Protein AF-0000000085162075 (afdb_homodimer)

Sequence (296 aa):
MANKQDVVDVLNEQVANWTVLYTKIHNFHWFVKGPHFFSLHVKFEELYNEASETIDELAERILAIGGAPIATMKKSLDVAIVDEAESEGSAEDMVNAISKDFSNISDQLEKAIEVAGDAEDDVSQDMLIALQTSVDKHNWMFQSFLGKMANKQDVVDVLNEQVANWTVLYTKIHNFHWFVKGPHFFSLHVKFEELYNEASETIDELAERILAIGGAPIATMKKSLDVAIVDEAESEGSAEDMVNAISKDFSNISDQLEKAIEVAGDAEDDVSQDMLIALQTSVDKHNWMFQSFLGK

Structure (mmCIF, N/CA/C/O backbone):
data_AF-0000000085162075-model_v1
#
loop_
_entity.id
_entity.type
_entity.pdbx_description
1 polymer 'General stress protein 20U'
#
loop_
_atom_site.group_PDB
_atom_site.id
_atom_site.type_symbol
_atom_site.label_atom_id
_atom_site.label_alt_id
_atom_site.label_comp_id
_atom_site.label_asym_id
_atom_site.label_entity_id
_atom_site.label_seq_id
_atom_site.pdbx_PDB_ins_code
_atom_site.Cartn_x
_atom_site.Cartn_y
_atom_site.Cartn_z
_atom_site.occupancy
_atom_site.B_iso_or_equiv
_atom_site.auth_seq_id
_atom_site.auth_comp_id
_atom_site.auth_asym_id
_atom_site.auth_atom_id
_atom_site.pdbx_PDB_model_num
ATOM 1 N N . MET A 1 1 ? -3.771 26.672 22.391 1 72.19 1 MET A N 1
ATOM 2 C CA . MET A 1 1 ? -3.834 26.812 20.953 1 72.19 1 MET A CA 1
ATOM 3 C C . MET A 1 1 ? -3.121 25.656 20.25 1 72.19 1 MET A C 1
ATOM 5 O O . MET A 1 1 ? -2.059 25.219 20.703 1 72.19 1 MET A O 1
ATOM 9 N N . ALA A 1 2 ? -3.939 24.953 19.281 1 78.69 2 ALA A N 1
ATOM 10 C CA . ALA A 1 2 ? -3.246 23.875 18.578 1 78.69 2 ALA A CA 1
ATOM 11 C C . ALA A 1 2 ? -1.998 24.406 17.875 1 78.69 2 ALA A C 1
ATOM 13 O O . ALA A 1 2 ? -1.972 25.547 17.406 1 78.69 2 ALA A O 1
ATOM 14 N N . ASN A 1 3 ? -0.947 23.641 18.031 1 90.12 3 ASN A N 1
ATOM 15 C CA . ASN A 1 3 ? 0.302 24 17.375 1 90.12 3 ASN A CA 1
ATOM 16 C C . ASN A 1 3 ? 0.579 23.125 16.156 1 90.12 3 ASN A C 1
ATOM 18 O O . ASN A 1 3 ? -0.278 22.344 15.75 1 90.12 3 ASN A O 1
ATOM 22 N N . LYS A 1 4 ? 1.67 23.438 15.516 1 93.12 4 LYS A N 1
ATOM 23 C CA . LYS A 1 4 ? 2.051 22.781 14.266 1 93.12 4 LYS A CA 1
ATOM 24 C C . LYS A 1 4 ? 2.121 21.266 14.438 1 93.12 4 LYS A C 1
ATOM 26 O O . LYS A 1 4 ? 1.704 20.516 13.555 1 93.12 4 LYS A O 1
ATOM 31 N N . GLN A 1 5 ? 2.596 20.859 15.547 1 96.12 5 GLN A N 1
ATOM 32 C CA . GLN A 1 5 ? 2.738 19.438 15.797 1 96.12 5 GLN A CA 1
ATOM 33 C C . GLN A 1 5 ? 1.376 18.75 15.922 1 96.12 5 GLN A C 1
ATOM 35 O O . GLN A 1 5 ? 1.21 17.609 15.508 1 96.12 5 GLN A O 1
ATOM 40 N N . ASP A 1 6 ? 0.426 19.438 16.516 1 97.88 6 ASP A N 1
ATOM 41 C CA . ASP A 1 6 ? -0.928 18.891 16.594 1 97.88 6 ASP A CA 1
ATOM 42 C C . ASP A 1 6 ? -1.507 18.641 15.211 1 97.88 6 ASP A C 1
ATOM 44 O O . ASP A 1 6 ? -2.184 17.625 14.984 1 97.88 6 ASP A O 1
ATOM 48 N N . VAL A 1 7 ? -1.236 19.562 14.305 1 98.5 7 VAL A N 1
ATOM 49 C CA . VAL A 1 7 ? -1.722 19.438 12.938 1 98.5 7 VAL A CA 1
ATOM 50 C C . VAL A 1 7 ? -1.044 18.234 12.266 1 98.5 7 VAL A C 1
ATOM 52 O O . VAL A 1 7 ? -1.706 17.422 11.609 1 98.5 7 VAL A O 1
ATOM 55 N N . VAL A 1 8 ? 0.248 18.109 12.469 1 98.56 8 VAL A N 1
ATOM 56 C CA . VAL A 1 8 ? 0.998 16.984 11.906 1 98.56 8 VAL A CA 1
ATOM 57 C C . VAL A 1 8 ? 0.412 15.664 12.414 1 98.56 8 VAL A C 1
ATOM 59 O O . VAL A 1 8 ? 0.253 14.711 11.641 1 98.56 8 VAL A O 1
ATOM 62 N N . ASP A 1 9 ? 0.056 15.664 13.641 1 98.56 9 ASP A N 1
ATOM 63 C CA . ASP A 1 9 ? -0.449 14.438 14.258 1 98.56 9 ASP A CA 1
ATOM 64 C C . ASP A 1 9 ? -1.786 14.031 13.641 1 98.56 9 ASP A C 1
ATOM 66 O O . ASP A 1 9 ? -1.998 12.852 13.336 1 98.56 9 ASP A O 1
ATOM 70 N N . VAL A 1 10 ? -2.645 14.945 13.461 1 98.69 10 VAL A N 1
ATOM 71 C CA . VAL A 1 10 ? -3.959 14.594 12.938 1 98.69 10 VAL A CA 1
ATOM 72 C C . VAL A 1 10 ? -3.85 14.25 11.453 1 98.69 10 VAL A C 1
ATOM 74 O O . VAL A 1 10 ? -4.582 13.391 10.953 1 98.69 10 VAL A O 1
ATOM 77 N N . LEU A 1 11 ? -2.949 14.891 10.711 1 98.81 11 LEU A N 1
ATOM 78 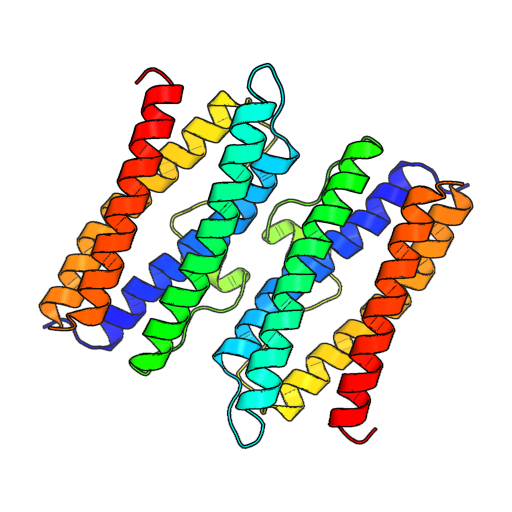C CA . LEU A 1 11 ? -2.691 14.492 9.336 1 98.81 11 LEU A CA 1
ATOM 79 C C . LEU A 1 11 ? -2.148 13.07 9.273 1 98.81 11 LEU A C 1
ATOM 81 O O . LEU A 1 11 ? -2.557 12.281 8.414 1 98.81 11 LEU A O 1
ATOM 85 N N . ASN A 1 12 ? -1.276 12.75 10.172 1 98.81 12 ASN A N 1
ATOM 86 C CA . ASN A 1 12 ? -0.683 11.414 10.203 1 98.81 12 ASN A CA 1
ATOM 87 C C . ASN A 1 12 ? -1.711 10.352 10.57 1 98.81 12 ASN A C 1
ATOM 89 O O . ASN A 1 12 ? -1.636 9.219 10.086 1 98.81 12 ASN A O 1
ATOM 93 N N . GLU A 1 13 ? -2.639 10.711 11.398 1 98.88 13 GLU A N 1
ATOM 94 C CA . GLU A 1 13 ? -3.734 9.781 11.656 1 98.88 13 GLU A CA 1
ATOM 95 C C . GLU A 1 13 ? -4.453 9.398 10.367 1 98.88 13 GLU A C 1
ATOM 97 O O . GLU A 1 13 ? -4.805 8.234 10.172 1 98.88 13 GLU A O 1
ATOM 102 N N . GLN A 1 14 ? -4.668 10.391 9.5 1 98.88 14 GLN A N 1
ATOM 103 C CA . GLN A 1 14 ? -5.324 10.125 8.227 1 98.88 14 GLN A CA 1
ATOM 104 C C . GLN A 1 14 ? -4.414 9.328 7.293 1 98.88 14 GLN A C 1
ATOM 106 O O . GLN A 1 14 ? -4.875 8.43 6.59 1 98.88 14 GLN A O 1
ATOM 111 N N . VAL A 1 15 ? -3.076 9.648 7.262 1 98.81 15 VAL A N 1
ATOM 112 C CA . VAL A 1 15 ? -2.135 8.859 6.477 1 98.81 15 VAL A CA 1
ATOM 113 C C . VAL A 1 15 ? -2.24 7.387 6.871 1 98.81 15 VAL A C 1
ATOM 115 O O . VAL A 1 15 ? -2.344 6.512 6.008 1 98.81 15 VAL A O 1
ATOM 118 N N . ALA A 1 16 ? -2.254 7.129 8.141 1 98.81 16 ALA A N 1
ATOM 119 C CA . ALA A 1 16 ? -2.33 5.762 8.648 1 98.81 16 ALA A CA 1
ATOM 120 C C . ALA A 1 16 ? -3.631 5.086 8.227 1 98.81 16 ALA A C 1
ATOM 122 O O . ALA A 1 16 ? -3.617 3.961 7.723 1 98.81 16 ALA A O 1
ATOM 123 N N . ASN A 1 17 ? -4.742 5.77 8.438 1 98.88 17 ASN A N 1
ATOM 124 C CA . ASN A 1 17 ? -6.043 5.219 8.07 1 98.88 17 ASN A CA 1
ATOM 125 C C . ASN A 1 17 ? -6.09 4.824 6.594 1 98.88 17 ASN A C 1
ATOM 127 O O . ASN A 1 17 ? -6.516 3.717 6.258 1 98.88 17 ASN A O 1
ATOM 131 N N . TRP A 1 18 ? -5.684 5.684 5.758 1 98.81 18 TRP A N 1
ATOM 132 C CA . TRP A 1 18 ? -5.816 5.48 4.32 1 98.81 18 TRP A CA 1
ATOM 133 C C . TRP A 1 18 ? -4.789 4.469 3.816 1 98.81 18 TRP A C 1
ATOM 135 O O . TRP A 1 18 ? -5.016 3.797 2.807 1 98.81 18 TRP A O 1
ATOM 145 N N . THR A 1 19 ? -3.627 4.34 4.504 1 98.69 19 THR A N 1
ATOM 146 C CA . THR A 1 19 ? -2.68 3.277 4.191 1 98.69 19 THR A CA 1
ATOM 147 C C . THR A 1 19 ? -3.301 1.906 4.441 1 98.69 19 THR A C 1
ATOM 149 O O . THR A 1 19 ? -3.217 1.015 3.594 1 98.69 19 THR A O 1
ATOM 152 N N . VAL A 1 20 ? -3.963 1.761 5.527 1 98.56 20 VAL A N 1
ATOM 153 C CA . VAL A 1 20 ? -4.621 0.498 5.844 1 98.56 20 VAL A CA 1
ATOM 154 C C . VAL A 1 20 ? -5.801 0.279 4.898 1 98.56 20 VAL A C 1
ATOM 156 O O . VAL A 1 20 ? -6.008 -0.83 4.402 1 98.56 20 VAL A O 1
ATOM 159 N N . LEU A 1 21 ? -6.57 1.345 4.617 1 98.44 21 LEU A N 1
ATOM 160 C CA . LEU A 1 21 ? -7.711 1.249 3.713 1 98.44 21 LEU A CA 1
ATOM 161 C C . LEU A 1 21 ? -7.27 0.806 2.322 1 98.44 21 LEU A C 1
ATOM 163 O O . LEU A 1 21 ? -7.957 0.021 1.667 1 98.44 21 LEU A O 1
ATOM 167 N N . TYR A 1 22 ? -6.156 1.354 1.899 1 98.56 22 TYR A N 1
ATOM 168 C CA . TYR A 1 22 ? -5.629 0.999 0.586 1 98.56 22 TYR A CA 1
ATOM 169 C C . TYR A 1 22 ? -5.512 -0.514 0.436 1 98.56 22 TYR A C 1
ATOM 171 O O . TYR A 1 22 ? -6 -1.086 -0.541 1 98.56 22 TYR A O 1
ATOM 179 N N . THR A 1 23 ? -4.922 -1.158 1.365 1 97.75 23 THR A N 1
ATOM 180 C CA . THR A 1 23 ? -4.719 -2.602 1.336 1 97.75 23 THR A CA 1
ATOM 181 C C . THR A 1 23 ? -6.043 -3.338 1.523 1 97.75 23 THR A C 1
ATOM 183 O O . THR A 1 23 ? -6.305 -4.336 0.848 1 97.75 23 THR A O 1
ATOM 186 N N . LYS A 1 24 ? -6.867 -2.887 2.441 1 97.44 24 LYS A N 1
ATOM 187 C CA . LYS A 1 24 ? -8.148 -3.516 2.734 1 97.44 24 LYS A CA 1
ATOM 188 C C . LYS A 1 24 ? -9.047 -3.529 1.5 1 97.44 24 LYS A C 1
ATOM 190 O O . LYS A 1 24 ? -9.688 -4.543 1.2 1 97.44 24 LYS A O 1
ATOM 195 N N . ILE A 1 25 ? -9.047 -2.406 0.828 1 97.69 25 ILE A N 1
ATOM 196 C CA . ILE A 1 25 ? -9.938 -2.277 -0.317 1 97.69 25 ILE A CA 1
ATOM 197 C C . ILE A 1 25 ? -9.414 -3.113 -1.48 1 97.69 25 ILE A C 1
ATOM 199 O O . ILE A 1 25 ? -10.188 -3.699 -2.236 1 97.69 25 ILE A O 1
ATOM 203 N N . HIS A 1 26 ? -8.062 -3.246 -1.619 1 97.06 26 HIS A N 1
ATOM 204 C CA . HIS A 1 26 ? -7.492 -4.211 -2.551 1 97.06 26 HIS A CA 1
ATOM 205 C C . HIS A 1 26 ? -7.957 -5.629 -2.232 1 97.06 26 HIS A C 1
ATOM 207 O O . HIS A 1 26 ? -8.359 -6.371 -3.131 1 97.06 26 HIS A O 1
ATOM 213 N N . ASN A 1 27 ? -7.852 -5.941 -1.002 1 97.12 27 ASN A N 1
ATOM 214 C CA . ASN A 1 27 ? -8.336 -7.25 -0.563 1 97.12 27 ASN A CA 1
ATOM 215 C C . ASN A 1 27 ? -9.766 -7.5 -1.018 1 97.12 27 ASN A C 1
ATOM 217 O O . ASN A 1 27 ? -10.055 -8.523 -1.635 1 97.12 27 ASN A O 1
ATOM 221 N N . PHE A 1 28 ? -10.625 -6.547 -0.789 1 97.38 28 PHE A N 1
ATOM 222 C CA . PHE A 1 28 ? -12.023 -6.672 -1.167 1 97.38 28 PHE A CA 1
ATOM 223 C C . PHE A 1 28 ? -12.172 -6.742 -2.682 1 97.38 28 PHE A C 1
ATOM 225 O O . PHE A 1 28 ? -13 -7.5 -3.195 1 97.38 28 PHE A O 1
ATOM 232 N N . HIS A 1 29 ? -11.406 -5.969 -3.395 1 97.5 29 HIS A N 1
ATOM 233 C CA . HIS A 1 29 ? -11.414 -5.977 -4.852 1 97.5 29 HIS A CA 1
ATOM 234 C C . HIS A 1 29 ? -11.094 -7.363 -5.398 1 97.5 29 HIS A C 1
ATOM 236 O O . HIS A 1 29 ? -11.727 -7.824 -6.352 1 97.5 29 HIS A O 1
ATOM 242 N N . TRP A 1 30 ? -10.156 -8.102 -4.734 1 96.19 30 TRP A N 1
ATOM 243 C CA . TRP A 1 30 ? -9.695 -9.406 -5.207 1 96.19 30 TRP A CA 1
ATOM 244 C C . TRP A 1 30 ? -10.688 -10.5 -4.836 1 96.19 30 TRP A C 1
ATOM 246 O O . TRP A 1 30 ? -10.852 -11.477 -5.574 1 96.19 30 TRP A O 1
ATOM 256 N N . PHE A 1 31 ? -11.469 -10.258 -3.764 1 96.06 31 PHE A N 1
ATOM 257 C CA . PHE A 1 31 ? -12.188 -11.398 -3.217 1 96.06 31 PHE A CA 1
ATOM 258 C C . PHE A 1 31 ? -13.688 -11.227 -3.391 1 96.06 31 PHE A C 1
ATOM 260 O O . PHE A 1 31 ? -14.461 -12.148 -3.107 1 96.06 31 PHE A O 1
ATOM 267 N N . VAL A 1 32 ? -14.109 -10.031 -3.805 1 96.06 32 VAL A N 1
ATOM 268 C CA . VAL A 1 32 ? -15.539 -9.805 -3.994 1 96.06 32 VAL A CA 1
ATOM 269 C C . VAL A 1 32 ? -16.094 -10.781 -5.035 1 96.06 32 VAL A C 1
ATOM 271 O O . VAL A 1 32 ? -15.438 -11.047 -6.047 1 96.06 32 VAL A O 1
ATOM 274 N N . LYS A 1 33 ? -17.188 -11.383 -4.738 1 94.69 33 LYS A N 1
ATOM 275 C CA . LYS A 1 33 ? -17.906 -12.328 -5.59 1 94.69 33 LYS A CA 1
ATOM 276 C C . LYS A 1 33 ? -19.406 -12.086 -5.539 1 94.69 33 LYS A C 1
ATOM 278 O O . LYS A 1 33 ? -19.891 -11.289 -4.727 1 94.69 33 LYS A O 1
ATOM 283 N N . GLY A 1 34 ? -20.078 -12.781 -6.488 1 94.56 34 GLY A N 1
ATOM 284 C CA . GLY A 1 34 ? -21.531 -12.719 -6.445 1 94.56 34 GLY A CA 1
ATOM 285 C C . GLY A 1 34 ? -22.125 -11.75 -7.449 1 94.56 34 GLY A C 1
ATOM 286 O O . GLY A 1 34 ? -21.422 -11.266 -8.344 1 94.56 34 GLY A O 1
ATOM 287 N N . PRO A 1 35 ? -23.344 -11.453 -7.352 1 94.88 35 PRO A N 1
ATOM 288 C CA . PRO A 1 35 ? -24.078 -10.711 -8.383 1 94.88 35 PRO A CA 1
ATOM 289 C C . PRO A 1 35 ? -23.562 -9.281 -8.562 1 94.88 35 PRO A C 1
ATOM 291 O O . PRO A 1 35 ? -23.75 -8.688 -9.625 1 94.88 35 PRO A O 1
ATOM 294 N N . HIS A 1 36 ? -22.891 -8.82 -7.574 1 94.62 36 HIS A N 1
ATOM 295 C CA . HIS A 1 36 ? -22.438 -7.438 -7.637 1 94.62 36 HIS A CA 1
ATOM 296 C C . HIS A 1 36 ? -20.953 -7.352 -7.953 1 94.62 36 HIS A C 1
ATOM 298 O O . HIS A 1 36 ? -20.312 -6.32 -7.719 1 94.62 36 HIS A O 1
ATOM 304 N N . PHE A 1 37 ? -20.453 -8.383 -8.445 1 96.06 37 PHE A N 1
ATOM 305 C CA . PHE A 1 37 ? -19.016 -8.484 -8.703 1 96.06 37 PHE A CA 1
ATOM 306 C C . PHE A 1 37 ? -18.547 -7.355 -9.617 1 96.06 37 PHE A C 1
ATOM 308 O O . PHE A 1 37 ? -17.625 -6.617 -9.273 1 96.06 37 PHE A O 1
ATOM 315 N N . PHE A 1 38 ? -19.172 -7.137 -10.727 1 95.38 38 PHE A N 1
ATOM 316 C CA . PHE A 1 38 ? -18.688 -6.207 -11.742 1 95.38 38 PHE A CA 1
ATOM 317 C C . PHE A 1 38 ? -18.719 -4.773 -11.219 1 95.38 38 PHE A C 1
ATOM 319 O O . PHE A 1 38 ? -17.75 -4.031 -11.375 1 95.38 38 PHE A O 1
ATOM 326 N N . SER A 1 39 ? -19.781 -4.402 -10.523 1 96.5 39 SER A N 1
ATOM 327 C CA . SER A 1 39 ? -19.906 -3.037 -10.031 1 96.5 39 SER A CA 1
ATOM 328 C C . SER A 1 39 ? -18.969 -2.773 -8.859 1 96.5 39 SER A C 1
ATOM 330 O O . SER A 1 39 ? -18.266 -1.766 -8.844 1 96.5 39 SER A O 1
ATOM 332 N N . LEU A 1 40 ? -18.891 -3.74 -7.93 1 97.31 40 LEU A N 1
ATOM 333 C CA . LEU A 1 40 ? -18.094 -3.523 -6.73 1 97.31 40 LEU A CA 1
ATOM 334 C C . LEU A 1 40 ? -16.609 -3.684 -7.031 1 97.31 40 LEU A C 1
ATOM 336 O O . LEU A 1 40 ? -15.773 -3.004 -6.434 1 97.31 40 LEU A O 1
ATOM 340 N N . HIS A 1 41 ? -16.297 -4.617 -7.934 1 97.44 41 HIS A N 1
ATOM 341 C CA . HIS A 1 41 ? -14.914 -4.781 -8.352 1 97.44 41 HIS A CA 1
ATOM 342 C C . HIS A 1 41 ? -14.344 -3.479 -8.891 1 97.44 41 HIS A C 1
ATOM 344 O O . HIS A 1 41 ? -13.242 -3.074 -8.516 1 97.44 41 HIS A O 1
ATOM 350 N N . VAL A 1 42 ? -15.086 -2.787 -9.672 1 97.62 42 VAL A N 1
ATOM 351 C CA . VAL A 1 42 ? -14.68 -1.524 -10.281 1 97.62 42 VAL A CA 1
ATOM 352 C C . VAL A 1 42 ? -14.672 -0.421 -9.227 1 97.62 42 VAL A C 1
ATOM 354 O O . VAL A 1 42 ? -13.734 0.381 -9.156 1 97.62 42 VAL A O 1
ATOM 357 N N . LYS A 1 43 ? -15.68 -0.382 -8.406 1 98 43 LYS A N 1
ATOM 358 C CA . LYS A 1 43 ? -15.789 0.646 -7.375 1 98 43 LYS A CA 1
ATOM 359 C C . LYS A 1 43 ? -14.625 0.553 -6.387 1 98 43 LYS A C 1
ATOM 361 O O . LYS A 1 43 ? -14.086 1.574 -5.953 1 98 43 LYS A O 1
ATOM 366 N N . PHE A 1 44 ? -14.289 -0.69 -6.062 1 98.06 44 PHE A N 1
ATOM 367 C CA . PHE A 1 44 ? -13.172 -0.884 -5.141 1 98.06 44 PHE A CA 1
ATOM 368 C C . PHE A 1 44 ? -11.859 -0.438 -5.773 1 98.06 44 PHE A C 1
ATOM 370 O O . PHE A 1 44 ? -11 0.135 -5.102 1 98.06 44 PHE A O 1
ATOM 377 N N . GLU A 1 45 ? -11.672 -0.678 -7.035 1 97.88 45 GLU A N 1
ATOM 378 C CA . GLU A 1 45 ? -10.484 -0.184 -7.734 1 97.88 45 GLU A CA 1
ATOM 379 C C . GLU A 1 45 ? -10.414 1.34 -7.691 1 97.88 45 GLU A C 1
ATOM 381 O O . GLU A 1 45 ? -9.359 1.908 -7.402 1 97.88 45 GLU A O 1
ATOM 386 N N . GLU A 1 46 ? -11.492 2 -7.969 1 97.81 46 GLU A N 1
ATOM 387 C CA . GLU A 1 46 ? -11.562 3.455 -7.887 1 97.81 46 GLU A CA 1
ATOM 388 C C . GLU A 1 46 ? -11.148 3.951 -6.504 1 97.81 46 GLU A C 1
ATOM 390 O O . GLU A 1 46 ? -10.375 4.902 -6.387 1 97.81 46 GLU A O 1
ATOM 395 N N . LEU A 1 47 ? -11.633 3.252 -5.539 1 98.19 47 LEU A N 1
ATOM 396 C CA . LEU A 1 47 ? -11.445 3.709 -4.168 1 98.19 47 LEU A CA 1
ATOM 397 C C . LEU A 1 47 ? -10 3.502 -3.717 1 98.19 47 LEU A C 1
ATOM 399 O O . LEU A 1 47 ? -9.438 4.344 -3.016 1 98.19 47 LEU A O 1
ATOM 403 N N . TYR A 1 48 ? -9.406 2.268 -4.062 1 97.94 48 TYR A N 1
ATOM 404 C CA . TYR A 1 48 ? -8.039 2.111 -3.584 1 97.94 48 TYR A CA 1
ATOM 405 C C . TYR A 1 48 ? -7.078 2.992 -4.375 1 97.94 48 TYR A C 1
ATOM 407 O O . TYR A 1 48 ? -6.035 3.396 -3.865 1 97.94 48 TYR A O 1
ATOM 415 N N . ASN A 1 49 ? -7.402 3.391 -5.656 1 97.75 49 ASN A N 1
ATOM 416 C CA . ASN A 1 49 ? -6.637 4.414 -6.359 1 97.75 49 ASN A CA 1
ATOM 417 C C . ASN A 1 49 ? -6.742 5.77 -5.664 1 97.75 49 ASN A C 1
ATOM 419 O O . ASN A 1 49 ? -5.738 6.473 -5.512 1 97.75 49 ASN A O 1
ATOM 423 N N . GLU A 1 50 ? -7.957 6.117 -5.254 1 97.69 50 GLU A N 1
ATOM 424 C CA . GLU A 1 50 ? -8.148 7.348 -4.492 1 97.69 50 GLU A CA 1
ATOM 425 C C . GLU A 1 50 ? -7.367 7.312 -3.182 1 97.69 50 GLU A C 1
ATOM 427 O O . GLU A 1 50 ? -6.809 8.328 -2.758 1 97.69 50 GLU A O 1
ATOM 432 N N . ALA A 1 51 ? -7.367 6.156 -2.541 1 98.44 51 ALA A N 1
ATOM 433 C CA . ALA A 1 51 ? -6.617 6.008 -1.296 1 98.44 51 ALA A CA 1
ATOM 434 C C . ALA A 1 51 ? -5.137 6.309 -1.509 1 98.44 51 ALA A C 1
ATOM 436 O O . ALA A 1 51 ? -4.527 7.039 -0.724 1 98.44 51 ALA A O 1
ATOM 437 N N . SER A 1 52 ? -4.582 5.758 -2.561 1 97.75 52 SER A N 1
ATOM 438 C CA . SER A 1 52 ? -3.178 5.992 -2.881 1 97.75 52 SER A CA 1
ATOM 439 C C . SER A 1 52 ? -2.896 7.477 -3.084 1 97.75 52 SER A C 1
ATOM 441 O O . SER A 1 52 ? -1.928 8.008 -2.539 1 97.75 52 SER A O 1
ATOM 443 N N . GLU A 1 53 ? -3.715 8.156 -3.844 1 97.81 53 GLU A N 1
ATOM 444 C CA . GLU A 1 53 ? -3.561 9.586 -4.09 1 97.81 53 GLU A CA 1
ATOM 445 C C . GLU A 1 53 ? -3.697 10.383 -2.797 1 97.81 53 GLU A C 1
ATOM 447 O O . GLU A 1 53 ? -2.953 11.344 -2.57 1 97.81 53 GLU A O 1
ATOM 452 N N . THR A 1 54 ? -4.66 10.008 -1.965 1 98.62 54 THR A N 1
ATOM 453 C CA . THR A 1 54 ? -4.918 10.68 -0.697 1 98.62 54 THR A CA 1
ATOM 454 C C . THR A 1 54 ? -3.703 10.578 0.223 1 98.62 54 THR A C 1
ATOM 456 O O . THR A 1 54 ? -3.281 11.578 0.812 1 98.62 54 THR A O 1
ATOM 459 N N . ILE A 1 55 ? -3.146 9.406 0.317 1 98.56 55 ILE A N 1
ATOM 460 C CA . ILE A 1 55 ? -1.971 9.172 1.149 1 98.56 55 ILE A CA 1
ATOM 461 C C . ILE A 1 55 ? -0.843 10.109 0.722 1 98.56 55 ILE A C 1
ATOM 463 O O . ILE A 1 55 ? -0.229 10.773 1.56 1 98.56 55 ILE A O 1
ATOM 467 N N . ASP A 1 56 ? -0.591 10.188 -0.538 1 97.69 56 ASP A N 1
ATOM 468 C CA . ASP A 1 56 ? 0.489 11.008 -1.072 1 97.69 56 ASP A CA 1
ATOM 469 C C . ASP A 1 56 ? 0.247 12.492 -0.785 1 97.69 56 ASP A C 1
ATOM 471 O O . ASP A 1 56 ? 1.162 13.203 -0.373 1 97.69 56 ASP A O 1
ATOM 475 N N . GLU A 1 57 ? -0.971 12.945 -1.007 1 98.25 57 GLU A N 1
ATOM 476 C CA . GLU A 1 57 ? -1.312 14.344 -0.768 1 98.25 57 GLU A CA 1
ATOM 477 C C . GLU A 1 57 ? -1.127 14.711 0.701 1 98.25 57 GLU A C 1
ATOM 479 O O . GLU A 1 57 ? -0.579 15.773 1.017 1 98.25 57 GLU A O 1
ATOM 484 N N . LEU A 1 58 ? -1.578 13.852 1.579 1 98.75 58 LEU A N 1
ATOM 485 C CA . LEU A 1 58 ? -1.444 14.086 3.012 1 98.75 58 LEU A CA 1
ATOM 486 C C . LEU A 1 58 ? 0.024 14.125 3.422 1 98.75 58 LEU A C 1
ATOM 488 O O . LEU A 1 58 ? 0.439 15.008 4.176 1 98.75 58 LEU A O 1
ATOM 492 N N . ALA A 1 59 ? 0.783 13.156 2.922 1 98.31 59 ALA A N 1
ATOM 493 C CA . ALA A 1 59 ? 2.203 13.078 3.254 1 98.31 59 ALA A CA 1
ATOM 494 C C . ALA A 1 59 ? 2.943 14.336 2.797 1 98.31 59 ALA A C 1
ATOM 496 O O . ALA A 1 59 ? 3.768 14.875 3.533 1 98.31 59 ALA A O 1
ATOM 497 N N . GLU A 1 60 ? 2.619 14.773 1.583 1 97.5 60 GLU A N 1
ATOM 498 C CA . GLU A 1 60 ? 3.264 15.969 1.044 1 97.5 60 GLU A CA 1
ATOM 499 C C . GLU A 1 60 ? 2.936 17.203 1.886 1 97.5 60 GLU A C 1
ATOM 501 O O . GLU A 1 60 ? 3.791 18.062 2.086 1 97.5 60 GLU A O 1
ATOM 506 N N . ARG A 1 61 ? 1.692 17.297 2.35 1 98.56 61 ARG A N 1
ATOM 507 C CA . ARG A 1 61 ? 1.319 18.406 3.213 1 98.56 61 ARG A CA 1
ATOM 508 C C . ARG A 1 61 ? 2.107 18.375 4.52 1 98.56 61 ARG A C 1
ATOM 510 O O . ARG A 1 61 ? 2.576 19.406 4.992 1 98.56 61 ARG A O 1
ATOM 517 N N . ILE A 1 62 ? 2.215 17.234 5.141 1 98.56 62 ILE A N 1
ATOM 518 C CA . ILE A 1 62 ? 2.961 17.062 6.383 1 98.56 62 ILE A CA 1
ATOM 519 C C . ILE A 1 62 ? 4.402 17.547 6.188 1 98.56 62 ILE A C 1
ATOM 521 O O . ILE A 1 62 ? 4.934 18.281 7.008 1 98.56 62 ILE A O 1
ATOM 525 N N . LEU A 1 63 ? 4.996 17.109 5.035 1 97.19 63 LEU A N 1
ATOM 526 C CA . LEU A 1 63 ? 6.355 17.516 4.719 1 97.19 63 LEU A CA 1
ATOM 527 C C . LEU A 1 63 ? 6.438 19.031 4.559 1 97.19 63 LEU A C 1
ATOM 529 O O . LEU A 1 63 ? 7.367 19.672 5.062 1 97.19 63 LEU A O 1
ATOM 533 N N . ALA A 1 64 ? 5.469 19.609 3.898 1 97.19 64 ALA A N 1
ATOM 534 C CA . ALA A 1 64 ? 5.449 21.047 3.605 1 97.19 64 ALA A CA 1
ATOM 535 C C . ALA A 1 64 ? 5.418 21.859 4.891 1 97.19 64 ALA A C 1
ATOM 537 O O . ALA A 1 64 ? 5.969 22.969 4.941 1 97.19 64 ALA A O 1
ATOM 538 N N . ILE A 1 65 ? 4.863 21.312 6 1 97.19 65 ILE A N 1
ATOM 539 C CA . ILE A 1 65 ? 4.754 22.094 7.223 1 97.19 65 ILE A CA 1
ATOM 540 C C . ILE A 1 65 ? 5.82 21.641 8.219 1 97.19 65 ILE A C 1
ATOM 542 O O . ILE A 1 65 ? 5.727 21.938 9.414 1 97.19 65 ILE A O 1
ATOM 546 N N . GLY A 1 66 ? 6.711 20.875 7.73 1 96.38 66 GLY A N 1
ATOM 547 C CA . GLY A 1 66 ? 7.91 20.578 8.5 1 96.38 66 GLY A CA 1
ATOM 548 C C . GLY A 1 66 ? 7.777 19.312 9.344 1 96.38 66 GLY A C 1
ATOM 549 O O . GLY A 1 66 ? 8.578 19.094 10.25 1 96.38 66 GLY A O 1
ATOM 550 N N . GLY A 1 67 ? 6.691 18.547 9.094 1 97.44 67 GLY A N 1
ATOM 551 C CA . GLY A 1 67 ? 6.504 17.297 9.828 1 97.44 67 GLY A CA 1
ATOM 552 C C . GLY A 1 67 ? 7.059 16.094 9.102 1 97.44 67 GLY A C 1
ATOM 553 O O . GLY A 1 67 ? 7.688 16.219 8.047 1 97.44 67 GLY A O 1
ATOM 554 N N . ALA A 1 68 ? 6.863 14.945 9.75 1 96.5 68 ALA A N 1
ATOM 555 C CA . ALA A 1 68 ? 7.273 13.656 9.195 1 96.5 68 ALA A CA 1
ATOM 556 C C . ALA A 1 68 ? 6.082 12.719 9.055 1 96.5 68 ALA A C 1
ATOM 558 O O . ALA A 1 68 ? 5.469 12.328 10.047 1 96.5 68 ALA A O 1
ATOM 559 N N . PRO A 1 69 ? 5.812 12.328 7.836 1 97.56 69 PRO A N 1
ATOM 560 C CA . PRO A 1 69 ? 4.691 11.398 7.656 1 97.56 69 PRO A CA 1
ATOM 561 C C . PRO A 1 69 ? 5 9.992 8.164 1 97.56 69 PRO A C 1
ATOM 563 O O . PRO A 1 69 ? 6.156 9.57 8.148 1 97.56 69 PRO A O 1
ATOM 566 N N . ILE A 1 70 ? 3.951 9.367 8.656 1 96.25 70 ILE A N 1
ATOM 567 C CA . ILE A 1 70 ? 4.035 7.934 8.898 1 96.25 70 ILE A CA 1
ATOM 568 C C . ILE A 1 70 ? 4.336 7.207 7.59 1 96.25 70 ILE A C 1
ATOM 570 O O . ILE A 1 70 ? 3.641 7.402 6.59 1 96.25 70 ILE A O 1
ATOM 574 N N . ALA A 1 71 ? 5.375 6.352 7.641 1 94.19 71 ALA A N 1
ATOM 575 C CA . ALA A 1 71 ? 5.836 5.859 6.344 1 94.19 71 ALA A CA 1
ATOM 576 C C . ALA A 1 71 ? 6.121 4.359 6.398 1 94.19 71 ALA A C 1
ATOM 578 O O . ALA A 1 71 ? 6.852 3.828 5.559 1 94.19 71 ALA A O 1
ATOM 579 N N . THR A 1 72 ? 5.629 3.676 7.41 1 96.56 72 THR A N 1
ATOM 580 C CA . THR A 1 72 ? 5.785 2.229 7.484 1 96.56 72 THR A CA 1
ATOM 581 C C . THR A 1 72 ? 4.438 1.548 7.711 1 96.56 72 THR A C 1
ATOM 583 O O . THR A 1 72 ? 3.512 2.158 8.25 1 96.56 72 THR A O 1
ATOM 586 N N . MET A 1 73 ? 4.371 0.28 7.332 1 97.75 73 MET A N 1
ATOM 587 C CA . MET A 1 73 ? 3.158 -0.504 7.535 1 97.75 73 MET A CA 1
ATOM 588 C C . MET A 1 73 ? 2.896 -0.725 9.023 1 97.75 73 MET A C 1
ATOM 590 O O . MET A 1 73 ? 1.766 -0.575 9.484 1 97.75 73 MET A O 1
ATOM 594 N N . LYS A 1 74 ? 3.93 -1.057 9.758 1 97.19 74 LYS A N 1
ATOM 595 C CA . LYS A 1 74 ? 3.783 -1.331 11.188 1 97.19 74 LYS A CA 1
ATOM 596 C C . LYS A 1 74 ? 3.219 -0.12 11.922 1 97.19 74 LYS A C 1
ATOM 598 O O . LYS A 1 74 ? 2.273 -0.246 12.703 1 97.19 74 LYS A O 1
ATOM 603 N N . LYS A 1 75 ? 3.797 1.061 11.68 1 97.31 75 LYS A N 1
ATOM 604 C CA . LYS A 1 75 ? 3.318 2.268 12.352 1 97.31 75 LYS A CA 1
ATOM 605 C C . LYS A 1 75 ? 1.902 2.619 11.906 1 97.31 75 LYS A C 1
ATOM 607 O O . LYS A 1 75 ? 1.099 3.113 12.695 1 97.31 75 LYS A O 1
ATOM 612 N N . SER A 1 76 ? 1.626 2.43 10.617 1 98.38 76 SER A N 1
ATOM 613 C CA . SER A 1 76 ? 0.278 2.682 10.117 1 98.38 76 SER A CA 1
ATOM 614 C C . SER A 1 76 ? -0.749 1.812 10.836 1 98.38 76 SER A C 1
ATOM 616 O O . SER A 1 76 ? -1.808 2.297 11.242 1 98.38 76 SER A O 1
ATOM 618 N N . LEU A 1 77 ? -0.405 0.534 11.008 1 98.25 77 LEU A N 1
ATOM 619 C CA . LEU A 1 77 ? -1.296 -0.395 11.695 1 98.25 77 LEU A CA 1
ATOM 620 C C . LEU A 1 77 ? -1.491 0.014 13.148 1 98.25 77 LEU A C 1
ATOM 622 O O . LEU A 1 77 ? -2.58 -0.147 13.703 1 98.25 77 LEU A O 1
ATOM 626 N N . ASP A 1 78 ? -0.499 0.576 13.727 1 98.12 78 ASP A N 1
ATOM 627 C CA . ASP A 1 78 ? -0.53 0.973 15.133 1 98.12 78 ASP A CA 1
ATOM 628 C C . ASP A 1 78 ? -1.408 2.205 15.336 1 98.12 78 ASP A C 1
ATOM 630 O O . ASP A 1 78 ? -2.076 2.336 16.359 1 98.12 78 ASP A O 1
ATOM 634 N N . VAL A 1 79 ? -1.465 3.104 14.414 1 98.44 79 VAL A N 1
ATOM 635 C CA . VAL A 1 79 ? -2.047 4.43 14.602 1 98.44 79 VAL A CA 1
ATOM 636 C C . VAL A 1 79 ? -3.463 4.453 14.031 1 98.44 79 VAL A C 1
ATOM 638 O O . VAL A 1 79 ? -4.336 5.156 14.547 1 98.44 79 VAL A O 1
ATOM 641 N N . ALA A 1 80 ? -3.713 3.668 13.016 1 98.75 80 ALA A N 1
ATOM 642 C CA . ALA A 1 80 ? -4.973 3.732 12.281 1 98.75 80 ALA A CA 1
ATOM 643 C C . ALA A 1 80 ? -6.145 3.309 13.156 1 98.75 80 ALA A C 1
ATOM 645 O O . ALA A 1 80 ? -6.012 2.414 13.992 1 98.75 80 ALA A O 1
ATOM 646 N N . ILE A 1 81 ? -7.266 3.908 12.922 1 98.5 81 ILE A N 1
ATOM 647 C CA . ILE A 1 81 ? -8.492 3.471 13.57 1 98.5 81 ILE A CA 1
ATOM 648 C C . ILE A 1 81 ? -9.211 2.455 12.688 1 98.5 81 ILE A C 1
ATOM 650 O O . ILE A 1 81 ? -10.242 1.896 13.078 1 98.5 81 ILE A O 1
ATOM 654 N N . VAL A 1 82 ? -8.727 2.238 11.508 1 97.56 82 VAL A N 1
ATOM 655 C CA . VAL A 1 82 ? -9.211 1.247 10.555 1 97.56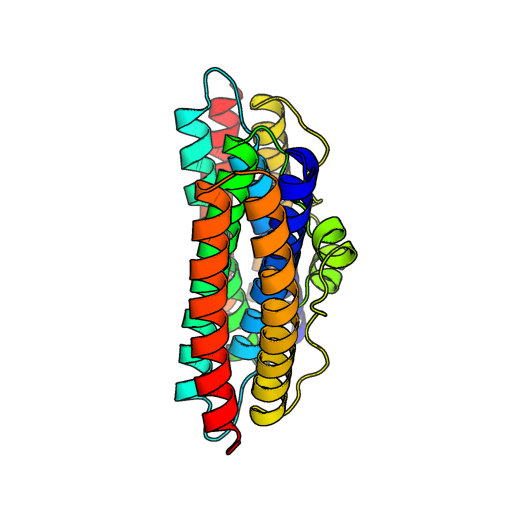 82 VAL A CA 1
ATOM 656 C C . VAL A 1 82 ? -8.477 -0.075 10.758 1 97.56 82 VAL A C 1
ATOM 658 O O . VAL A 1 82 ? -7.25 -0.098 10.867 1 97.56 82 VAL A O 1
ATOM 661 N N . ASP A 1 83 ? -9.242 -1.14 10.773 1 96.06 83 ASP A N 1
ATOM 662 C CA . ASP A 1 83 ? -8.641 -2.461 10.898 1 96.06 83 ASP A CA 1
ATOM 663 C C . ASP A 1 83 ? -8.391 -3.086 9.531 1 96.06 83 ASP A C 1
ATOM 665 O O . ASP A 1 83 ? -9.039 -2.719 8.547 1 96.06 83 ASP A O 1
ATOM 669 N N . GLU A 1 84 ? -7.484 -4.023 9.531 1 96.19 84 GLU A N 1
ATOM 670 C CA . GLU A 1 84 ? -7.285 -4.824 8.328 1 96.19 84 GLU A CA 1
ATOM 671 C C . GLU A 1 84 ? -8.523 -5.652 8 1 96.19 84 GLU A C 1
ATOM 673 O O . GLU A 1 84 ? -9.367 -5.887 8.867 1 96.19 84 GLU A O 1
ATOM 678 N N . ALA A 1 85 ? -8.547 -6.035 6.715 1 92.19 85 ALA A N 1
ATOM 679 C CA . ALA A 1 85 ? -9.656 -6.887 6.297 1 92.19 85 ALA A CA 1
ATOM 680 C C . ALA A 1 85 ? -9.633 -8.219 7.039 1 92.19 85 ALA A C 1
ATOM 682 O O . ALA A 1 85 ? -8.57 -8.781 7.285 1 92.19 85 ALA A O 1
ATOM 683 N N . GLU A 1 86 ? -10.766 -8.594 7.469 1 82.5 86 GLU A N 1
ATOM 684 C CA . GLU A 1 86 ? -10.945 -9.914 8.07 1 82.5 86 GLU A CA 1
ATOM 685 C C . GLU A 1 86 ? -11.383 -10.938 7.023 1 82.5 86 GLU A C 1
ATOM 687 O O . GLU A 1 86 ? -11.539 -10.609 5.848 1 82.5 86 GLU A O 1
ATOM 692 N N . SER A 1 87 ? -11.586 -12.18 7.477 1 71.31 87 SER A N 1
ATOM 693 C CA . SER A 1 87 ? -11.938 -13.297 6.613 1 71.31 87 SER A CA 1
ATOM 694 C C . SER A 1 87 ? -13.023 -12.906 5.617 1 71.31 87 SER A C 1
ATOM 696 O O . SER A 1 87 ? -13.812 -11.992 5.875 1 71.31 87 SER A O 1
ATOM 698 N N . GLU A 1 88 ? -12.914 -13.477 4.383 1 63.94 88 GLU A N 1
ATOM 699 C CA . GLU A 1 88 ? -13.719 -13.297 3.178 1 63.94 88 GLU A CA 1
ATOM 700 C C . GLU A 1 88 ? -15.211 -13.375 3.492 1 63.94 88 GLU A C 1
ATOM 702 O O . GLU A 1 88 ? -15.695 -14.406 3.963 1 63.94 88 GLU A O 1
ATOM 707 N N . GLY A 1 89 ? -15.789 -12.219 3.744 1 82.69 89 GLY A N 1
ATOM 708 C CA . GLY A 1 89 ? -17.234 -12.172 3.9 1 82.69 89 GLY A CA 1
ATOM 709 C C . GLY A 1 89 ? -17.969 -11.961 2.59 1 82.69 89 GLY A C 1
ATOM 710 O O . GLY A 1 89 ? -17.406 -12.172 1.514 1 82.69 89 GLY A O 1
ATOM 711 N N . SER A 1 90 ? -19.312 -11.812 2.592 1 93.31 90 SER A N 1
ATOM 712 C CA . SER A 1 90 ? -20.125 -11.484 1.424 1 93.31 90 SER A CA 1
ATOM 713 C C . SER A 1 90 ? -19.812 -10.094 0.903 1 93.31 90 SER A C 1
ATOM 715 O O . SER A 1 90 ? -19.141 -9.312 1.579 1 93.31 90 SER A O 1
ATOM 717 N N . ALA A 1 91 ? -20.172 -9.836 -0.289 1 95.19 91 ALA A N 1
ATOM 718 C CA . ALA A 1 91 ? -20.047 -8.492 -0.841 1 95.19 91 ALA A CA 1
ATOM 719 C C . ALA A 1 91 ? -20.688 -7.457 0.081 1 95.19 91 ALA A C 1
ATOM 721 O O . ALA A 1 91 ? -20.125 -6.375 0.288 1 95.19 91 ALA A O 1
ATOM 722 N N . GLU A 1 92 ? -21.844 -7.809 0.596 1 95.38 92 GLU A N 1
ATOM 723 C CA . GLU A 1 92 ? -22.531 -6.914 1.52 1 95.38 92 GLU A CA 1
ATOM 724 C C . GLU A 1 92 ? -21.703 -6.672 2.777 1 95.38 92 GLU A C 1
ATOM 726 O O . GLU A 1 92 ? -21.656 -5.555 3.295 1 95.38 92 GLU A O 1
ATOM 731 N N . ASP A 1 93 ? -21.078 -7.688 3.244 1 96.25 93 ASP A N 1
ATOM 732 C CA . ASP A 1 93 ? -20.203 -7.559 4.414 1 96.25 93 ASP A CA 1
ATOM 733 C C . ASP A 1 93 ? -19.047 -6.613 4.129 1 96.25 93 ASP A C 1
ATOM 735 O O . ASP A 1 93 ? -18.672 -5.809 4.988 1 96.25 93 ASP A O 1
ATOM 739 N N . MET A 1 94 ? -18.453 -6.758 2.928 1 97 94 MET A N 1
ATOM 740 C CA . MET A 1 94 ? -17.359 -5.895 2.527 1 97 94 MET A CA 1
ATOM 741 C C . MET A 1 94 ? -17.781 -4.434 2.49 1 97 94 MET A C 1
ATOM 743 O O . MET A 1 94 ? -17.094 -3.564 3.035 1 97 94 MET A O 1
ATOM 747 N N . VAL A 1 95 ? -18.922 -4.176 1.892 1 97.12 95 VAL A N 1
ATOM 748 C CA . VAL A 1 95 ? -19.438 -2.82 1.767 1 97.12 95 VAL A CA 1
ATOM 749 C C . VAL A 1 95 ? -19.766 -2.262 3.15 1 97.12 95 VAL A C 1
ATOM 751 O O . VAL A 1 95 ? -19.469 -1.101 3.443 1 97.12 95 VAL A O 1
ATOM 754 N N . ASN A 1 96 ? -20.359 -3.105 3.971 1 96.81 96 ASN A N 1
ATOM 755 C CA . ASN A 1 96 ? -20.656 -2.686 5.336 1 96.81 96 ASN A CA 1
ATOM 756 C C . ASN A 1 96 ? -19.391 -2.303 6.094 1 96.81 96 ASN A C 1
ATOM 758 O O . ASN A 1 96 ? -19.375 -1.329 6.852 1 96.81 96 ASN A O 1
ATOM 762 N N . ALA A 1 97 ? -18.391 -3.082 5.953 1 97.12 97 ALA A N 1
ATOM 763 C CA . ALA A 1 97 ? -17.125 -2.818 6.637 1 97.12 97 ALA A CA 1
ATOM 764 C C . ALA A 1 97 ? -16.531 -1.485 6.188 1 97.12 97 ALA A C 1
ATOM 766 O O . ALA A 1 97 ? -16.094 -0.686 7.02 1 97.12 97 ALA A O 1
ATOM 767 N N . ILE 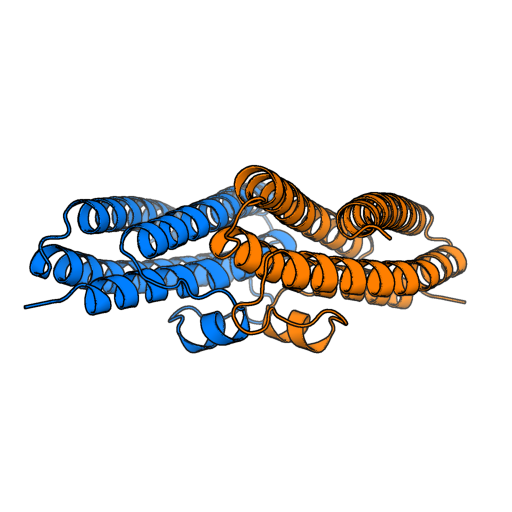A 1 98 ? -16.531 -1.197 4.871 1 97.69 98 ILE A N 1
ATOM 768 C CA . ILE A 1 98 ? -15.992 0.05 4.344 1 97.69 98 ILE A CA 1
ATOM 769 C C . ILE A 1 98 ? -16.844 1.226 4.828 1 97.69 98 ILE A C 1
ATOM 771 O O . ILE A 1 98 ? -16.297 2.266 5.219 1 97.69 98 ILE A O 1
ATOM 775 N N . SER A 1 99 ? -18.141 1.056 4.781 1 98.06 99 SER A N 1
ATOM 776 C CA . SER A 1 99 ? -19.047 2.105 5.23 1 98.06 99 SER A CA 1
ATOM 777 C C . SER A 1 99 ? -18.781 2.467 6.691 1 98.06 99 SER A C 1
ATOM 779 O O . SER A 1 99 ? -18.766 3.646 7.047 1 98.06 99 SER A O 1
ATOM 781 N N . LYS A 1 100 ? -18.625 1.502 7.484 1 97.94 100 LYS A N 1
ATOM 782 C CA . LYS A 1 100 ? -18.312 1.731 8.891 1 97.94 100 LYS A CA 1
ATOM 783 C C . LYS A 1 100 ? -16.984 2.473 9.047 1 97.94 100 LYS A C 1
ATOM 785 O O . LYS A 1 100 ? -16.875 3.41 9.836 1 97.94 100 LYS A O 1
ATOM 790 N N . ASP A 1 101 ? -15.969 2.012 8.344 1 98.38 101 ASP A N 1
ATOM 791 C CA . ASP A 1 101 ? -14.68 2.695 8.367 1 98.38 101 ASP A CA 1
ATOM 792 C C . ASP A 1 101 ? -14.836 4.164 7.98 1 98.38 101 ASP A C 1
ATOM 794 O O . ASP A 1 101 ? -14.258 5.043 8.625 1 98.38 101 ASP A O 1
ATOM 798 N N . PHE A 1 102 ? -15.602 4.445 6.918 1 98.69 102 PHE A N 1
ATOM 799 C CA . PHE A 1 102 ? -15.781 5.809 6.434 1 98.69 102 PHE A CA 1
ATOM 800 C C . PHE A 1 102 ? -16.531 6.656 7.457 1 98.69 102 PHE A C 1
ATOM 802 O O . PHE A 1 102 ? -16.234 7.84 7.625 1 98.69 102 PHE A O 1
ATOM 809 N N . SER A 1 103 ? -17.469 6.07 8.148 1 98.56 103 SER A N 1
ATOM 810 C CA . SER A 1 103 ? -18.141 6.797 9.227 1 98.56 103 SER A CA 1
ATOM 811 C C . SER A 1 103 ? -17.156 7.18 10.328 1 98.56 103 SER A C 1
ATOM 813 O O . SER A 1 103 ? -17.141 8.328 10.781 1 98.56 103 SER A O 1
ATOM 815 N N . ASN A 1 104 ? -16.359 6.242 10.727 1 98.75 104 ASN A N 1
ATOM 816 C CA . ASN A 1 104 ? -15.367 6.492 11.758 1 98.75 104 ASN A CA 1
ATOM 817 C C . ASN A 1 104 ? -14.352 7.543 11.32 1 98.75 104 ASN A C 1
ATOM 819 O O . ASN A 1 104 ? -13.984 8.422 12.094 1 98.75 104 ASN A O 1
ATOM 823 N N . ILE A 1 105 ? -13.898 7.445 10.086 1 98.81 105 ILE A N 1
ATOM 824 C CA . ILE A 1 105 ? -12.938 8.398 9.539 1 98.81 105 ILE A CA 1
ATOM 825 C C . ILE A 1 105 ? -13.562 9.789 9.477 1 98.8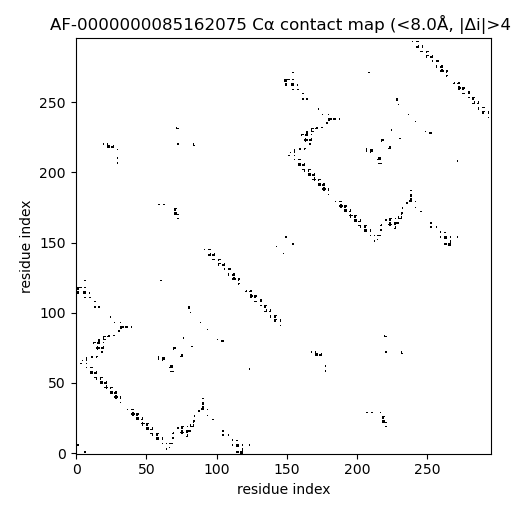1 105 ILE A C 1
ATOM 827 O O . ILE A 1 105 ? -12.906 10.781 9.805 1 98.81 105 ILE A O 1
ATOM 831 N N . SER A 1 106 ? -14.797 9.867 9.055 1 98.81 106 SER A N 1
ATOM 832 C CA . SER A 1 106 ? -15.484 11.156 8.984 1 98.81 106 SER A CA 1
ATOM 833 C C . SER A 1 106 ? -15.531 11.828 10.352 1 98.81 106 SER A C 1
ATOM 835 O O . SER A 1 106 ? -15.266 13.023 10.477 1 98.81 106 SER A O 1
ATOM 837 N N . ASP A 1 107 ? -15.844 11.078 11.344 1 98.75 107 ASP A N 1
ATOM 838 C CA . ASP A 1 107 ? -15.867 11.602 12.703 1 98.75 107 ASP A CA 1
ATOM 839 C C . ASP A 1 107 ? -14.492 12.117 13.117 1 98.75 107 ASP A C 1
ATOM 841 O O . ASP A 1 107 ? -14.375 13.195 13.711 1 98.75 107 ASP A O 1
ATOM 845 N N . GLN A 1 108 ? -13.484 11.383 12.836 1 98.75 108 GLN A N 1
ATOM 846 C CA . GLN A 1 108 ? -12.125 11.781 13.172 1 98.75 108 GLN A CA 1
ATOM 847 C C . GLN A 1 108 ? -11.703 13.023 12.391 1 98.75 108 GLN A C 1
ATOM 849 O O . GLN A 1 108 ? -10.984 13.875 12.914 1 98.75 108 GLN A O 1
ATOM 854 N N . LEU A 1 109 ? -12.141 13.102 11.125 1 98.88 109 LEU A N 1
ATOM 855 C CA . LEU A 1 109 ? -11.828 14.25 10.281 1 98.88 109 LEU A CA 1
ATOM 856 C C . LEU A 1 109 ? -12.445 15.523 10.852 1 98.88 109 LEU A C 1
ATOM 858 O O . LEU A 1 109 ? -11.852 16.609 10.75 1 98.88 109 LEU A O 1
ATOM 862 N N . GLU A 1 110 ? -13.641 15.406 11.422 1 98.56 110 GLU A N 1
ATOM 863 C CA . GLU A 1 110 ? -14.25 16.562 12.055 1 98.56 110 GLU A CA 1
ATOM 864 C C . GLU A 1 110 ? -13.336 17.172 13.117 1 98.56 110 GLU A C 1
ATOM 866 O O . GLU A 1 110 ? -13.148 18.375 13.164 1 98.56 110 GLU A O 1
ATOM 871 N N . LYS A 1 111 ? -12.812 16.328 13.898 1 98.25 111 LYS A N 1
ATOM 872 C CA . LYS A 1 111 ? -11.891 16.766 14.945 1 98.25 111 LYS A CA 1
ATOM 873 C C . LYS A 1 111 ? -10.602 17.312 14.344 1 98.25 111 LYS A C 1
ATOM 875 O O . LYS A 1 111 ? -10.062 18.312 14.828 1 98.25 111 LYS A O 1
ATOM 880 N N . ALA A 1 112 ? -10.094 16.672 13.344 1 98.75 112 ALA A N 1
ATOM 881 C CA . ALA A 1 112 ? -8.867 17.109 12.68 1 98.75 112 ALA A CA 1
ATOM 882 C C . ALA A 1 112 ? -9.031 18.5 12.078 1 98.75 112 ALA A C 1
ATOM 884 O O . ALA A 1 112 ? -8.117 19.312 12.133 1 98.75 112 ALA A O 1
ATOM 885 N N . ILE A 1 113 ? -10.203 18.688 11.461 1 98.75 113 ILE A N 1
ATOM 886 C CA . ILE A 1 113 ? -10.523 19.984 10.875 1 98.75 113 ILE A CA 1
ATOM 887 C C . ILE A 1 113 ? -10.477 21.078 11.953 1 98.75 113 ILE A C 1
ATOM 889 O O . ILE A 1 113 ? -9.922 22.156 11.742 1 98.75 113 ILE A O 1
ATOM 893 N N . GLU A 1 114 ? -11.008 20.797 13.094 1 98.56 114 GLU A N 1
ATOM 894 C CA . GLU A 1 114 ? -10.984 21.734 14.211 1 98.56 114 GLU A CA 1
ATOM 895 C C . GLU A 1 114 ? -9.555 22.016 14.664 1 98.56 114 GLU A C 1
ATOM 897 O O . GLU A 1 114 ? -9.195 23.172 14.922 1 98.56 114 GLU A O 1
ATOM 902 N N . VAL A 1 115 ? -8.734 20.984 14.781 1 98.62 115 VAL A N 1
ATOM 903 C CA . VAL A 1 115 ? -7.348 21.125 15.211 1 98.62 115 VAL A CA 1
ATOM 904 C C . VAL A 1 115 ? -6.598 22.031 14.242 1 98.62 115 VAL A C 1
ATOM 906 O O . VAL A 1 115 ? -5.879 22.938 14.672 1 98.62 115 VAL A O 1
ATOM 909 N N . ALA A 1 116 ? -6.734 21.828 12.922 1 98.62 116 ALA A N 1
ATOM 910 C CA . ALA A 1 116 ? -6.062 22.656 11.914 1 98.62 116 ALA A CA 1
ATOM 911 C C . ALA A 1 116 ? -6.551 24.094 11.969 1 98.62 116 ALA A C 1
ATOM 913 O O . ALA A 1 116 ? -5.762 25.031 11.812 1 98.62 116 ALA A O 1
ATOM 914 N N . GLY A 1 117 ? -7.879 24.234 12.164 1 98.06 117 GLY A N 1
ATOM 915 C CA . GLY A 1 117 ? -8.438 25.562 12.32 1 98.06 117 GLY A CA 1
ATOM 916 C C . GLY A 1 117 ? -7.891 26.297 13.531 1 98.06 117 GLY A C 1
ATOM 917 O O . GLY A 1 117 ? -7.504 27.469 13.43 1 98.06 117 GLY A O 1
ATOM 918 N N . ASP A 1 118 ? -7.836 25.641 14.648 1 98 118 ASP A N 1
ATOM 919 C CA . ASP A 1 118 ? -7.324 26.219 15.883 1 98 118 ASP A CA 1
ATOM 920 C C . ASP A 1 118 ? -5.863 26.625 15.734 1 98 118 ASP A C 1
ATOM 922 O O . ASP A 1 118 ? -5.406 27.578 16.391 1 98 118 ASP A O 1
ATOM 926 N N . ALA A 1 119 ? -5.168 25.938 14.867 1 97.81 119 ALA A N 1
ATOM 927 C CA . ALA A 1 119 ? -3.758 26.234 14.617 1 97.81 119 ALA A CA 1
ATOM 928 C C . ALA A 1 119 ? -3.605 27.297 13.531 1 97.81 119 ALA A C 1
ATOM 930 O O . ALA A 1 119 ? -2.486 27.641 13.156 1 97.81 119 ALA A O 1
ATOM 931 N N . GLU A 1 120 ? -4.723 27.688 12.992 1 97.69 120 GLU A N 1
ATOM 932 C CA . GLU A 1 120 ? -4.77 28.688 11.922 1 97.69 120 GLU A CA 1
ATOM 933 C C . GLU A 1 120 ? -4.023 28.203 10.68 1 97.69 120 GLU A C 1
ATOM 935 O O . GLU A 1 120 ? -3.355 28.984 10 1 97.69 120 GLU A O 1
ATOM 940 N N . ASP A 1 121 ? -3.947 26.984 10.469 1 98.06 121 ASP A N 1
ATOM 941 C CA . ASP A 1 121 ? -3.416 26.359 9.266 1 98.06 121 ASP A CA 1
ATOM 942 C C . ASP A 1 121 ? -4.523 26.109 8.242 1 98.06 121 ASP A C 1
ATOM 944 O O . ASP A 1 121 ? -5.039 25 8.133 1 98.06 121 ASP A O 1
ATOM 948 N N . ASP A 1 122 ? -4.781 27.094 7.438 1 97.94 122 ASP A N 1
ATOM 949 C CA . ASP A 1 122 ? -5.934 27.094 6.539 1 97.94 122 ASP A CA 1
ATOM 950 C C . ASP A 1 122 ? -5.758 26.062 5.426 1 97.94 122 ASP A C 1
ATOM 952 O O . ASP A 1 122 ? -6.73 25.453 4.973 1 97.94 122 ASP A O 1
ATOM 956 N N . VAL A 1 123 ? -4.547 25.922 4.953 1 98.38 123 VAL A N 1
ATOM 957 C CA . VAL A 1 123 ? -4.281 25 3.859 1 98.38 123 VAL A CA 1
ATOM 958 C C . VAL A 1 123 ? -4.598 23.562 4.301 1 98.38 123 VAL A C 1
ATOM 960 O O . VAL A 1 123 ? -5.316 22.844 3.607 1 98.38 123 VAL A O 1
ATOM 963 N N . SER A 1 124 ? -4.09 23.156 5.48 1 98.69 124 SER A N 1
ATOM 964 C CA . SER A 1 124 ? -4.398 21.828 6.008 1 98.69 124 SER A CA 1
ATOM 965 C C . SER A 1 124 ? -5.887 21.688 6.297 1 98.69 124 SER A C 1
ATOM 967 O O . SER A 1 124 ? -6.473 20.625 6.039 1 98.69 124 SER A O 1
ATOM 969 N N . GLN A 1 125 ? -6.465 22.688 6.863 1 98.62 125 GLN A N 1
ATOM 970 C CA . GLN A 1 125 ? -7.887 22.641 7.176 1 98.62 125 GLN A CA 1
ATOM 971 C C . GLN A 1 125 ? -8.719 22.375 5.922 1 98.62 125 GLN A C 1
ATOM 973 O O . GLN A 1 125 ? -9.617 21.531 5.934 1 98.62 125 GLN A O 1
ATOM 978 N N . ASP A 1 126 ? -8.43 23.094 4.883 1 98.75 126 ASP A N 1
ATOM 979 C CA . ASP A 1 126 ? -9.156 22.953 3.625 1 98.75 126 ASP A CA 1
ATOM 980 C C . ASP A 1 126 ? -9 21.547 3.061 1 98.75 126 ASP A C 1
ATOM 982 O O . ASP A 1 126 ? -9.961 20.953 2.568 1 98.75 126 ASP A O 1
ATOM 986 N N . MET A 1 127 ? -7.793 21.031 3.09 1 98.75 127 MET A N 1
ATOM 987 C CA . MET A 1 127 ? -7.504 19.672 2.619 1 98.75 127 MET A CA 1
ATOM 988 C C . MET A 1 127 ? -8.336 18.656 3.381 1 98.75 127 MET A C 1
ATOM 990 O O . MET A 1 127 ? -8.891 17.734 2.781 1 98.75 127 MET A O 1
ATOM 994 N N . LEU A 1 128 ? -8.414 18.828 4.645 1 98.88 128 LEU A N 1
ATOM 995 C CA . LEU A 1 128 ? -9.148 17.891 5.492 1 98.88 128 LEU A CA 1
ATOM 996 C C . LEU A 1 128 ? -10.648 18 5.25 1 98.88 128 LEU A C 1
ATOM 998 O O . LEU A 1 128 ? -11.359 16.984 5.297 1 98.88 128 LEU A O 1
ATOM 1002 N N . ILE A 1 129 ? -11.133 19.203 4.977 1 98.81 129 ILE A N 1
ATOM 1003 C CA . ILE A 1 129 ? -12.539 19.406 4.648 1 98.81 129 ILE A CA 1
ATOM 1004 C C . ILE A 1 129 ? -12.867 18.688 3.336 1 98.81 129 ILE A C 1
ATOM 1006 O O . ILE A 1 129 ? -13.891 18 3.236 1 98.81 129 ILE A O 1
ATOM 1010 N N . ALA A 1 130 ? -12.023 18.844 2.326 1 98.75 130 ALA A N 1
ATOM 1011 C CA . ALA A 1 130 ? -12.219 18.188 1.04 1 98.75 130 ALA A CA 1
ATOM 1012 C C . ALA A 1 130 ? -12.234 16.672 1.205 1 98.75 130 ALA A C 1
ATOM 1014 O O . ALA A 1 130 ? -13.039 15.977 0.58 1 98.75 130 ALA A O 1
ATOM 1015 N N . LEU A 1 131 ? -11.312 16.203 2.039 1 98.75 131 LEU A N 1
ATOM 1016 C CA . LEU A 1 131 ? -11.25 14.766 2.295 1 98.75 131 LEU A CA 1
ATOM 1017 C C . LEU A 1 131 ? -12.531 14.273 2.963 1 98.75 131 LEU A C 1
ATOM 1019 O O . LEU A 1 131 ? -13.078 13.234 2.588 1 98.75 131 LEU A O 1
ATOM 1023 N N . GLN A 1 132 ? -13.031 14.992 3.941 1 98.81 132 GLN A N 1
ATOM 1024 C CA . GLN A 1 132 ? -14.281 14.617 4.598 1 98.81 132 GLN A CA 1
ATOM 1025 C C . GLN A 1 132 ? -15.438 14.602 3.604 1 98.81 132 GLN A C 1
ATOM 1027 O O . GLN A 1 132 ? -16.281 13.703 3.637 1 98.81 132 GLN A O 1
ATOM 1032 N N . THR A 1 133 ? -15.469 15.594 2.762 1 98.75 133 THR A N 1
ATOM 1033 C CA . THR A 1 133 ? -16.516 15.672 1.745 1 98.75 133 THR A CA 1
ATOM 1034 C C . THR A 1 133 ? -16.516 14.422 0.871 1 98.75 133 THR A C 1
ATOM 1036 O O . THR A 1 133 ? -17.562 13.828 0.619 1 98.75 133 THR A O 1
ATOM 1039 N N . SER A 1 134 ? -15.359 14.023 0.418 1 98.56 134 SER A N 1
ATOM 1040 C CA . SER A 1 134 ? -15.227 12.82 -0.407 1 98.56 134 SER A CA 1
ATOM 1041 C C . SER A 1 134 ? -15.648 11.578 0.356 1 98.56 134 SER A C 1
ATOM 1043 O O . SER A 1 134 ? -16.406 10.75 -0.164 1 98.56 134 SER A O 1
ATOM 1045 N N . VAL A 1 135 ? -15.188 11.445 1.619 1 98.75 135 VAL A N 1
ATOM 1046 C CA . VAL A 1 135 ? -15.5 10.312 2.477 1 98.75 135 VAL A CA 1
ATOM 1047 C C . VAL A 1 135 ? -17.016 10.203 2.664 1 98.75 135 VAL A C 1
ATOM 1049 O O . VAL A 1 135 ? -17.594 9.125 2.525 1 98.75 135 VAL A O 1
ATOM 1052 N N . ASP A 1 136 ? -17.609 11.297 2.932 1 98.56 136 ASP A N 1
ATOM 1053 C CA . ASP A 1 136 ? -19.047 11.32 3.172 1 98.56 136 ASP A CA 1
ATOM 1054 C C . ASP A 1 136 ? -19.812 10.945 1.91 1 98.56 136 ASP A C 1
ATOM 1056 O O . ASP A 1 136 ? -20.828 10.234 1.98 1 98.56 136 ASP A O 1
ATOM 1060 N N . LYS A 1 137 ? -19.391 11.438 0.806 1 98.25 137 LYS A N 1
ATOM 1061 C CA . LYS A 1 137 ? -20.031 11.102 -0.464 1 98.25 137 LYS A CA 1
ATOM 1062 C C . LYS A 1 137 ? -19.969 9.602 -0.736 1 98.25 137 LYS A C 1
ATOM 1064 O O . LYS A 1 137 ? -20.984 8.969 -1.042 1 98.25 137 LYS A O 1
ATOM 1069 N N . HIS A 1 138 ? -18.812 9.016 -0.62 1 98.06 138 HIS A N 1
ATOM 1070 C CA . HIS A 1 138 ? -18.656 7.574 -0.812 1 98.06 138 HIS A CA 1
ATOM 1071 C C . HIS A 1 138 ? -19.531 6.793 0.156 1 98.06 138 HIS A C 1
ATOM 1073 O O . HIS A 1 138 ? -20.172 5.816 -0.236 1 98.06 138 HIS A O 1
ATOM 1079 N N . ASN A 1 139 ? -19.438 7.25 1.445 1 98.31 139 ASN A N 1
ATOM 1080 C CA . ASN A 1 139 ? -20.203 6.531 2.461 1 98.31 139 ASN A CA 1
ATOM 1081 C C . ASN A 1 139 ? -21.703 6.562 2.168 1 98.31 139 ASN A C 1
ATOM 1083 O O . ASN A 1 139 ? -22.391 5.562 2.352 1 98.31 139 ASN A O 1
ATOM 1087 N N . TRP A 1 140 ? -22.156 7.684 1.688 1 97.62 140 TRP A N 1
ATOM 1088 C CA . TRP A 1 140 ? -23.547 7.809 1.29 1 97.62 140 TRP A CA 1
ATOM 1089 C C . TRP A 1 140 ? -23.906 6.797 0.205 1 97.62 140 TRP A C 1
ATOM 1091 O O . TRP A 1 140 ? -24.938 6.129 0.282 1 97.62 140 TRP A O 1
ATOM 1101 N N . MET A 1 141 ? -23.078 6.652 -0.78 1 97.38 141 MET A N 1
ATOM 1102 C CA . MET A 1 141 ? -23.297 5.703 -1.871 1 97.38 141 MET A CA 1
ATOM 1103 C C . MET A 1 141 ? -23.297 4.27 -1.352 1 97.38 141 MET A C 1
ATOM 1105 O O . MET A 1 141 ? -24.125 3.461 -1.77 1 97.38 141 MET A O 1
ATOM 1109 N N . PHE A 1 142 ? -22.359 3.902 -0.422 1 97.56 142 PHE A N 1
ATOM 1110 C CA . PHE A 1 142 ? -22.297 2.555 0.132 1 97.56 142 PHE A CA 1
ATOM 1111 C C . PHE A 1 142 ? -23.516 2.266 1 1 97.56 142 PHE A C 1
ATOM 1113 O O . PHE A 1 142 ? -24.047 1.154 0.978 1 97.56 142 PHE A O 1
ATOM 1120 N N . GLN A 1 143 ? -23.922 3.307 1.786 1 97.25 143 GLN A N 1
ATOM 1121 C CA . GLN A 1 143 ? -25.141 3.148 2.572 1 97.25 143 GLN A CA 1
ATOM 1122 C C . GLN A 1 143 ? -26.344 2.924 1.671 1 97.25 143 GLN A C 1
ATOM 1124 O O . GLN A 1 143 ? -27.219 2.105 1.982 1 97.25 143 GLN A O 1
ATOM 1129 N N . SER A 1 144 ? -26.422 3.627 0.564 1 96.38 144 SER A N 1
ATOM 1130 C CA . SER A 1 144 ? -27.484 3.434 -0.407 1 96.38 144 SER A CA 1
ATOM 1131 C C . SER A 1 144 ? -27.453 2.029 -0.998 1 96.38 144 SER A C 1
ATOM 1133 O O . SER A 1 144 ? -28.5 1.396 -1.172 1 96.38 144 SER A O 1
ATOM 1135 N N . PHE A 1 145 ? -26.25 1.5 -1.339 1 95.31 145 PHE A N 1
ATOM 1136 C CA . PHE A 1 145 ? -26.062 0.14 -1.827 1 95.31 145 PHE A CA 1
ATOM 1137 C C . PHE A 1 145 ? -26.625 -0.875 -0.841 1 95.31 145 PHE A C 1
ATOM 1139 O O . PHE A 1 145 ? -27.219 -1.882 -1.244 1 95.31 145 PHE A O 1
ATOM 1146 N N . LEU A 1 146 ? -26.5 -0.545 0.468 1 94.88 146 LEU A N 1
ATOM 1147 C CA . LEU A 1 146 ? -26.938 -1.443 1.529 1 94.88 146 LEU A CA 1
ATOM 1148 C C . LEU A 1 146 ? -28.422 -1.256 1.817 1 94.88 146 LEU A C 1
ATOM 1150 O O . LEU A 1 146 ? -29 -1.987 2.627 1 94.88 146 LEU A O 1
ATOM 1154 N N . GLY A 1 147 ? -29.016 -0.295 1.139 1 92.81 147 GLY A N 1
ATOM 1155 C CA . GLY A 1 147 ? -30.438 -0.04 1.34 1 92.81 147 GLY A CA 1
ATOM 1156 C C . GLY A 1 147 ? -30.719 0.777 2.586 1 92.81 147 GLY A C 1
ATOM 1157 O O . GLY A 1 147 ? -31.797 0.667 3.17 1 92.81 147 GLY A O 1
ATOM 1158 N N . LYS A 1 148 ? -29.719 1.406 2.936 1 87.5 148 LYS A N 1
ATOM 1159 C CA . LYS A 1 148 ? -29.891 2.266 4.105 1 87.5 148 LYS A CA 1
ATOM 1160 C C . LYS A 1 148 ? -30.125 3.717 3.691 1 87.5 148 LYS A C 1
ATOM 1162 O O . LYS A 1 148 ? -29.641 4.152 2.646 1 87.5 148 LYS A O 1
ATOM 1167 N N . MET B 1 1 ? 6.809 -33.375 -8.461 1 71.88 1 MET B N 1
ATOM 1168 C CA . MET B 1 1 ? 6.367 -32.344 -9.414 1 71.88 1 MET B CA 1
ATOM 1169 C C . MET B 1 1 ? 5.656 -31.203 -8.711 1 71.88 1 MET B C 1
ATOM 1171 O O . MET B 1 1 ? 4.883 -31.438 -7.777 1 71.88 1 MET B O 1
ATOM 1175 N N . ALA B 1 2 ? 6.219 -29.906 -9.016 1 78.31 2 ALA B N 1
ATOM 1176 C CA . ALA B 1 2 ? 5.516 -28.797 -8.375 1 78.31 2 ALA B CA 1
ATOM 1177 C C . ALA B 1 2 ? 4.039 -28.781 -8.766 1 78.31 2 ALA B C 1
ATOM 1179 O O . ALA B 1 2 ? 3.684 -29.172 -9.883 1 78.31 2 ALA B O 1
ATOM 1180 N N . ASN B 1 3 ? 3.232 -28.578 -7.762 1 90.19 3 ASN B N 1
ATOM 1181 C CA . ASN B 1 3 ? 1.796 -28.516 -8.008 1 90.19 3 ASN B CA 1
ATOM 1182 C C . ASN B 1 3 ? 1.281 -27.078 -7.949 1 90.19 3 ASN B C 1
ATOM 1184 O O . ASN B 1 3 ? 2.07 -26.125 -7.875 1 90.19 3 ASN B O 1
ATOM 1188 N N . LYS B 1 4 ? 0.008 -26.953 -8.203 1 93 4 LYS B N 1
ATOM 1189 C CA . LYS B 1 4 ? -0.649 -25.656 -8.305 1 93 4 LYS B CA 1
ATOM 1190 C C . LYS B 1 4 ? -0.425 -24.828 -7.043 1 93 4 LYS B C 1
ATOM 1192 O O . LYS B 1 4 ? -0.209 -23.625 -7.121 1 93 4 LYS B O 1
ATOM 1197 N N . GLN B 1 5 ? -0.451 -25.469 -5.949 1 96.12 5 GLN B N 1
ATOM 1198 C CA . GLN B 1 5 ? -0.281 -24.766 -4.684 1 96.12 5 GLN B CA 1
ATOM 1199 C C . GLN B 1 5 ? 1.133 -24.203 -4.551 1 96.12 5 GLN B C 1
ATOM 1201 O O . GLN B 1 5 ? 1.332 -23.141 -3.979 1 96.12 5 GLN B O 1
ATOM 1206 N N . ASP B 1 6 ? 2.111 -24.938 -5.023 1 97.88 6 ASP B N 1
ATOM 1207 C CA . ASP B 1 6 ? 3.486 -24.438 -5.012 1 97.88 6 ASP B CA 1
ATOM 1208 C C . ASP B 1 6 ? 3.615 -23.141 -5.805 1 97.88 6 ASP B C 1
ATOM 1210 O O . ASP B 1 6 ? 4.336 -22.234 -5.398 1 97.88 6 ASP B O 1
ATOM 1214 N N . VAL B 1 7 ? 2.918 -23.109 -6.934 1 98.5 7 VAL B N 1
ATOM 1215 C CA . VAL B 1 7 ? 2.945 -21.922 -7.777 1 98.5 7 VAL B CA 1
ATOM 1216 C C . VAL B 1 7 ? 2.281 -20.766 -7.047 1 98.5 7 VAL B C 1
ATOM 1218 O O . VAL B 1 7 ? 2.812 -19.641 -7.027 1 98.5 7 VAL B O 1
ATOM 1221 N N . VAL B 1 8 ? 1.171 -21.016 -6.406 1 98.56 8 VAL B N 1
ATOM 1222 C CA . VAL B 1 8 ? 0.463 -20 -5.641 1 98.56 8 VAL B CA 1
ATOM 1223 C C . VAL B 1 8 ? 1.378 -19.438 -4.551 1 98.56 8 VAL B C 1
ATOM 1225 O O . VAL B 1 8 ? 1.423 -18.234 -4.332 1 98.56 8 VAL B O 1
ATOM 1228 N N . ASP B 1 9 ? 2.111 -20.312 -3.959 1 98.56 9 ASP B N 1
ATOM 1229 C CA . ASP B 1 9 ? 2.973 -19.906 -2.852 1 98.56 9 ASP B CA 1
ATOM 1230 C C . ASP B 1 9 ? 4.086 -18.969 -3.328 1 98.56 9 ASP B C 1
ATOM 1232 O O . ASP B 1 9 ? 4.367 -17.953 -2.689 1 98.56 9 ASP B O 1
ATOM 1236 N N . VAL B 1 10 ? 4.68 -19.297 -4.406 1 98.69 10 VAL B N 1
ATOM 1237 C CA . VAL B 1 10 ? 5.789 -18.469 -4.867 1 98.69 10 VAL B CA 1
ATOM 1238 C C . VAL B 1 10 ? 5.258 -17.156 -5.426 1 98.69 10 VAL B C 1
ATOM 1240 O O . VAL B 1 10 ? 5.914 -16.109 -5.305 1 98.69 10 VAL B O 1
ATOM 1243 N N . LEU B 1 11 ? 4.082 -17.141 -6.043 1 98.81 11 LEU B N 1
ATOM 1244 C CA . LEU B 1 11 ? 3.453 -15.891 -6.449 1 98.81 11 LEU B CA 1
ATOM 1245 C C . LEU B 1 11 ? 3.146 -15.016 -5.238 1 98.81 11 LEU B C 1
ATOM 1247 O O . LEU B 1 11 ? 3.369 -13.805 -5.27 1 98.81 11 LEU B O 1
ATOM 1251 N N . ASN B 1 12 ? 2.682 -15.625 -4.188 1 98.81 12 ASN B N 1
ATOM 1252 C CA . ASN B 1 12 ? 2.344 -14.883 -2.979 1 98.81 12 ASN B CA 1
ATOM 1253 C C . ASN B 1 12 ? 3.588 -14.32 -2.301 1 98.81 12 ASN B C 1
ATOM 1255 O O . ASN B 1 12 ? 3.539 -13.242 -1.7 1 98.81 12 ASN B O 1
ATOM 1259 N N . GLU B 1 13 ? 4.66 -15.031 -2.396 1 98.88 13 GLU B N 1
ATOM 1260 C CA . GLU B 1 13 ? 5.914 -14.469 -1.906 1 98.88 13 GLU B CA 1
ATOM 1261 C C . GLU B 1 13 ? 6.227 -13.141 -2.594 1 98.88 13 GLU B C 1
ATOM 1263 O O . GLU B 1 13 ? 6.672 -12.188 -1.947 1 98.88 13 GLU B O 1
ATOM 1268 N N . GLN B 1 14 ? 5.984 -13.094 -3.904 1 98.88 14 GLN B N 1
ATOM 1269 C CA . GLN B 1 14 ? 6.227 -11.867 -4.652 1 98.88 14 GLN B CA 1
ATOM 1270 C C . GLN B 1 14 ? 5.199 -10.789 -4.297 1 98.88 14 GLN B C 1
ATOM 1272 O O . GLN B 1 14 ? 5.543 -9.609 -4.176 1 98.88 14 GLN B O 1
ATOM 1277 N N . VAL B 1 15 ? 3.896 -11.18 -4.117 1 98.81 15 VAL B N 1
ATOM 1278 C CA . VAL B 1 15 ? 2.889 -10.227 -3.668 1 98.81 15 VAL B CA 1
ATOM 1279 C C . VAL B 1 15 ? 3.342 -9.562 -2.369 1 98.81 15 VAL B C 1
ATOM 1281 O O . VAL B 1 15 ? 3.295 -8.344 -2.24 1 98.81 15 VAL B O 1
ATOM 1284 N N . ALA B 1 16 ? 3.805 -10.352 -1.454 1 98.81 16 ALA B N 1
ATOM 1285 C CA . ALA B 1 16 ? 4.254 -9.844 -0.159 1 98.81 16 ALA B CA 1
ATOM 1286 C C . ALA B 1 16 ? 5.434 -8.891 -0.32 1 98.81 16 ALA B C 1
ATOM 1288 O O . ALA B 1 16 ? 5.43 -7.793 0.241 1 98.81 16 ALA B O 1
ATOM 1289 N N . ASN B 1 17 ? 6.43 -9.312 -1.079 1 98.88 17 ASN B N 1
ATOM 1290 C CA . ASN B 1 17 ? 7.613 -8.484 -1.297 1 98.88 17 ASN B CA 1
ATOM 1291 C C . ASN B 1 17 ? 7.242 -7.117 -1.862 1 98.88 17 ASN B C 1
ATOM 1293 O O . ASN B 1 17 ? 7.707 -6.09 -1.367 1 98.88 17 ASN B O 1
ATOM 1297 N N . TRP B 1 18 ? 6.449 -7.098 -2.852 1 98.81 18 TRP B N 1
ATOM 1298 C CA . TRP B 1 18 ? 6.137 -5.867 -3.566 1 98.81 18 TRP B CA 1
ATOM 1299 C C . TRP B 1 18 ? 5.18 -4.996 -2.76 1 98.81 18 TRP B C 1
ATOM 1301 O O . TRP B 1 18 ? 5.164 -3.771 -2.908 1 98.81 18 TRP B O 1
ATOM 1311 N N . THR B 1 19 ? 4.336 -5.617 -1.894 1 98.69 19 THR B N 1
ATOM 1312 C CA . THR B 1 19 ? 3.516 -4.844 -0.967 1 98.69 19 THR B CA 1
ATOM 1313 C C . THR B 1 19 ? 4.391 -4.059 0.006 1 98.69 19 THR B C 1
ATOM 1315 O O . THR B 1 19 ? 4.176 -2.863 0.217 1 98.69 19 THR B O 1
ATOM 1318 N N . VAL B 1 20 ? 5.391 -4.676 0.522 1 98.56 20 VAL B N 1
ATOM 1319 C CA . VAL B 1 20 ? 6.305 -4.004 1.438 1 98.56 20 VAL B CA 1
ATOM 1320 C C . VAL B 1 20 ? 7.133 -2.973 0.676 1 98.56 20 VAL B C 1
ATOM 1322 O O . VAL B 1 20 ? 7.344 -1.857 1.158 1 98.56 20 VAL B O 1
ATOM 1325 N N . LEU B 1 21 ? 7.586 -3.318 -0.544 1 98.5 21 LEU B N 1
ATOM 1326 C CA . LEU B 1 21 ? 8.375 -2.404 -1.364 1 98.5 21 LEU B CA 1
ATOM 1327 C C . LEU B 1 21 ? 7.578 -1.143 -1.687 1 98.5 21 LEU B C 1
ATOM 1329 O O . LEU B 1 21 ? 8.133 -0.042 -1.702 1 98.5 21 LEU B O 1
ATOM 1333 N N . TYR B 1 22 ? 6.312 -1.351 -1.971 1 98.56 22 TYR B N 1
ATOM 1334 C CA . TYR B 1 22 ? 5.445 -0.219 -2.283 1 98.56 22 TYR B CA 1
ATOM 1335 C C . TYR B 1 22 ? 5.523 0.844 -1.194 1 98.56 22 TYR B C 1
ATOM 1337 O O . TYR B 1 22 ? 5.746 2.021 -1.481 1 98.56 22 TYR B O 1
ATOM 1345 N N . THR B 1 23 ? 5.383 0.464 0.012 1 97.75 23 THR B N 1
ATOM 1346 C CA . THR B 1 23 ? 5.41 1.378 1.149 1 97.75 23 THR B CA 1
ATOM 1347 C C . THR B 1 23 ? 6.82 1.914 1.381 1 97.75 23 THR B C 1
ATOM 1349 O O . THR B 1 23 ? 7 3.102 1.658 1 97.75 23 THR B O 1
ATOM 1352 N N . LYS B 1 24 ? 7.82 1.063 1.298 1 97.56 24 LYS B N 1
ATOM 1353 C CA . LYS B 1 24 ? 9.211 1.443 1.521 1 97.56 24 LYS B CA 1
ATOM 1354 C C . LYS B 1 24 ? 9.656 2.521 0.534 1 97.56 24 LYS B C 1
ATOM 1356 O O . LYS B 1 24 ? 10.305 3.492 0.918 1 97.56 24 LYS B O 1
ATOM 1361 N N . ILE B 1 25 ? 9.25 2.316 -0.696 1 97.81 25 ILE B N 1
ATOM 1362 C CA . ILE B 1 25 ? 9.695 3.234 -1.739 1 97.81 25 ILE B CA 1
ATOM 1363 C C . ILE B 1 25 ? 8.945 4.562 -1.609 1 97.81 25 ILE B C 1
ATOM 1365 O O . ILE B 1 25 ? 9.516 5.629 -1.854 1 97.81 25 ILE B O 1
ATOM 1369 N N . HIS B 1 26 ? 7.668 4.535 -1.141 1 97.06 26 HIS B N 1
ATOM 1370 C CA . HIS B 1 26 ? 6.977 5.762 -0.764 1 97.06 26 HIS B CA 1
ATOM 1371 C C . HIS B 1 26 ? 7.73 6.508 0.333 1 97.06 26 HIS B C 1
ATOM 1373 O O . HIS B 1 26 ? 7.926 7.719 0.244 1 97.06 26 HIS B O 1
ATOM 1379 N N . ASN B 1 27 ? 8.086 5.77 1.304 1 97.19 27 ASN B N 1
ATOM 1380 C CA . ASN B 1 27 ? 8.875 6.355 2.381 1 97.19 27 ASN B CA 1
ATOM 1381 C C . ASN B 1 27 ? 10.109 7.082 1.845 1 97.19 27 ASN B C 1
ATOM 1383 O O . ASN B 1 27 ? 10.336 8.25 2.166 1 97.19 27 ASN B O 1
ATOM 1387 N N . PHE B 1 28 ? 10.828 6.438 0.975 1 97.44 28 PHE B N 1
ATOM 1388 C CA . PHE B 1 28 ? 12.039 7.02 0.399 1 97.44 28 PHE B CA 1
ATOM 1389 C C . PHE B 1 28 ? 11.695 8.227 -0.468 1 97.44 28 PHE B C 1
ATOM 1391 O O . PHE B 1 28 ? 12.414 9.227 -0.462 1 97.44 28 PHE B O 1
ATOM 1398 N N . HIS B 1 29 ? 10.633 8.141 -1.205 1 97.5 29 HIS B N 1
ATOM 1399 C CA . HIS B 1 29 ? 10.156 9.242 -2.039 1 97.5 29 HIS B CA 1
ATOM 1400 C C . HIS B 1 29 ? 9.898 10.492 -1.206 1 97.5 29 HIS B C 1
ATOM 1402 O O . HIS B 1 29 ? 10.25 11.602 -1.613 1 97.5 29 HIS B O 1
ATOM 1408 N N . TRP B 1 30 ? 9.352 10.32 0.029 1 96.19 30 TRP B N 1
ATOM 1409 C CA . TRP B 1 30 ? 8.969 11.438 0.884 1 96.19 30 TRP B CA 1
ATOM 1410 C C . TRP B 1 30 ? 10.188 12.023 1.592 1 96.19 30 TRP B C 1
ATOM 1412 O O . TRP B 1 30 ? 10.25 13.234 1.846 1 96.19 30 TRP B O 1
ATOM 1422 N N . PHE B 1 31 ? 11.227 11.18 1.771 1 96.06 31 PHE B N 1
ATOM 1423 C CA . PHE B 1 31 ? 12.25 11.617 2.711 1 96.06 31 PHE B CA 1
ATOM 1424 C C . PHE B 1 31 ? 13.57 11.875 1.994 1 96.06 31 PHE B C 1
ATOM 1426 O O . PHE B 1 31 ? 14.523 12.383 2.594 1 96.06 31 PHE B O 1
ATOM 1433 N N . VAL B 1 32 ? 13.648 11.484 0.72 1 96.12 32 VAL B N 1
ATOM 1434 C CA . VAL B 1 32 ? 14.883 11.703 -0.024 1 96.12 32 VAL B CA 1
ATOM 1435 C C . VAL B 1 32 ? 15.203 13.195 -0.068 1 96.12 32 VAL B C 1
ATOM 1437 O O . VAL B 1 32 ? 14.305 14.023 -0.241 1 96.12 32 VAL B O 1
ATOM 1440 N N . LYS B 1 33 ? 16.422 13.523 0.208 1 94.69 33 LYS B N 1
ATOM 1441 C CA . LYS B 1 33 ? 16.953 14.883 0.194 1 94.69 33 LYS B CA 1
ATOM 1442 C C . LYS B 1 33 ? 18.344 14.922 -0.446 1 94.69 33 LYS B C 1
ATOM 1444 O O . LYS B 1 33 ? 18.922 13.875 -0.729 1 94.69 33 LYS B O 1
ATOM 1449 N N . GLY B 1 34 ? 18.766 16.188 -0.697 1 94.62 34 GLY B N 1
ATOM 1450 C CA . GLY B 1 34 ? 20.125 16.344 -1.186 1 94.62 34 GLY B CA 1
ATOM 1451 C C . GLY B 1 34 ? 20.203 16.562 -2.684 1 94.62 34 GLY B C 1
ATOM 1452 O O . GLY B 1 34 ? 19.188 16.828 -3.33 1 94.62 34 GLY B O 1
ATOM 1453 N N . PRO B 1 35 ? 21.312 16.5 -3.254 1 94.94 35 PRO B N 1
ATOM 1454 C CA . PRO B 1 35 ? 21.547 16.922 -4.641 1 94.94 35 PRO B CA 1
ATOM 1455 C C . PRO B 1 35 ? 20.797 16.062 -5.652 1 94.94 35 PRO B C 1
ATOM 1457 O O . PRO B 1 35 ? 20.531 16.5 -6.77 1 94.94 35 PRO B O 1
ATOM 1460 N N . HIS B 1 36 ? 20.406 14.906 -5.211 1 94.62 36 HIS B N 1
ATOM 1461 C CA . HIS B 1 36 ? 19.75 14 -6.148 1 94.62 36 HIS B CA 1
ATOM 1462 C C . HIS B 1 36 ? 18.25 13.953 -5.906 1 94.62 36 HIS B C 1
ATOM 1464 O O . HIS B 1 36 ? 17.578 13.016 -6.344 1 94.62 36 HIS B O 1
ATOM 1470 N N . PHE B 1 37 ? 17.781 14.898 -5.246 1 96.19 37 PHE B N 1
ATOM 1471 C CA . PHE B 1 37 ? 16.375 14.93 -4.855 1 96.19 37 PHE B CA 1
ATOM 1472 C C . PHE B 1 37 ? 15.477 14.82 -6.074 1 96.19 37 PHE B C 1
ATOM 1474 O O . PHE B 1 37 ? 14.609 13.945 -6.133 1 96.19 37 PHE B O 1
ATOM 1481 N N . PHE B 1 38 ? 15.672 15.609 -7.086 1 95.44 38 PHE B N 1
ATOM 1482 C CA . PHE B 1 38 ? 14.742 15.695 -8.203 1 95.44 38 PHE B CA 1
ATOM 1483 C C . PHE B 1 38 ? 14.719 14.398 -8.992 1 95.44 38 PHE B C 1
ATOM 1485 O O . PHE B 1 38 ? 13.648 13.883 -9.328 1 95.44 38 PHE B O 1
ATOM 1492 N N . SER B 1 39 ? 15.875 13.797 -9.219 1 96.56 39 SER B N 1
ATOM 1493 C CA . SER B 1 39 ? 15.945 12.57 -10.008 1 96.56 39 SER B CA 1
ATOM 1494 C C . SER B 1 39 ? 15.406 11.375 -9.219 1 96.56 39 SER B C 1
ATOM 1496 O O . SER B 1 39 ? 14.602 10.602 -9.734 1 96.56 39 SER B O 1
ATOM 1498 N N . LEU B 1 40 ? 15.789 11.289 -7.93 1 97.31 40 LEU B N 1
ATOM 1499 C CA . LEU B 1 40 ? 15.398 10.125 -7.141 1 97.31 40 LEU B CA 1
ATOM 1500 C C . LEU B 1 40 ? 13.938 10.219 -6.707 1 97.31 40 LEU B C 1
ATOM 1502 O O . LEU B 1 40 ? 13.242 9.203 -6.602 1 97.31 40 LEU B O 1
ATOM 1506 N N . HIS B 1 41 ? 13.508 11.453 -6.426 1 97.5 41 HIS B N 1
ATOM 1507 C CA . HIS B 1 41 ? 12.102 11.648 -6.086 1 97.5 41 HIS B CA 1
ATOM 1508 C C . HIS B 1 41 ? 11.188 11.133 -7.191 1 97.5 41 HIS B C 1
ATOM 1510 O O . HIS B 1 41 ? 10.219 10.422 -6.922 1 97.5 41 HIS B O 1
ATOM 1516 N N . VAL B 1 42 ? 11.523 11.391 -8.398 1 97.69 42 VAL B N 1
ATOM 1517 C CA . VAL B 1 42 ? 10.742 10.977 -9.562 1 97.69 42 VAL B CA 1
ATOM 1518 C C . VAL B 1 42 ? 10.914 9.477 -9.789 1 97.69 42 VAL B C 1
ATOM 1520 O O . VAL B 1 42 ? 9.938 8.766 -10.047 1 97.69 42 VAL B O 1
ATOM 1523 N N . LYS B 1 43 ? 12.117 8.992 -9.688 1 98 43 LYS B N 1
ATOM 1524 C CA . LYS B 1 43 ? 12.391 7.574 -9.898 1 98 43 LYS B CA 1
ATOM 1525 C C . LYS B 1 43 ? 11.648 6.711 -8.883 1 98 43 LYS B C 1
ATOM 1527 O O . LYS B 1 43 ? 11.125 5.648 -9.227 1 98 43 LYS B O 1
ATOM 1532 N N . PHE B 1 44 ? 11.633 7.207 -7.645 1 98 44 PHE B N 1
ATOM 1533 C CA . PHE B 1 44 ? 10.922 6.465 -6.605 1 98 44 PHE B CA 1
ATOM 1534 C C . PHE B 1 44 ? 9.422 6.449 -6.879 1 98 44 PHE B C 1
ATOM 1536 O O . PHE B 1 44 ? 8.75 5.445 -6.641 1 98 44 PHE B O 1
ATOM 1543 N N . GLU B 1 45 ? 8.867 7.523 -7.355 1 97.88 45 GLU B N 1
ATOM 1544 C CA . GLU B 1 45 ? 7.461 7.547 -7.742 1 97.88 45 GLU B CA 1
ATOM 1545 C C . GLU B 1 45 ? 7.176 6.523 -8.836 1 97.88 45 GLU B C 1
ATOM 1547 O O . GLU B 1 45 ? 6.199 5.773 -8.758 1 97.88 45 GLU B O 1
ATOM 1552 N N . GLU B 1 46 ? 7.988 6.488 -9.852 1 97.81 46 GLU B N 1
ATOM 1553 C CA . GLU B 1 46 ? 7.859 5.504 -10.922 1 97.81 46 GLU B CA 1
ATOM 1554 C C . GLU B 1 46 ? 7.848 4.082 -10.367 1 97.81 46 GLU B C 1
ATOM 1556 O O . GLU B 1 46 ? 7.016 3.26 -10.758 1 97.81 46 GLU B O 1
ATOM 1561 N N . LEU B 1 47 ? 8.719 3.873 -9.445 1 98.25 47 LEU B N 1
ATOM 1562 C CA . LEU B 1 47 ? 8.914 2.52 -8.938 1 98.25 47 LEU B CA 1
ATOM 1563 C C . LEU B 1 47 ? 7.75 2.092 -8.055 1 98.25 47 LEU B C 1
ATOM 1565 O O . LEU B 1 47 ? 7.32 0.936 -8.102 1 98.25 47 LEU B O 1
ATOM 1569 N N . TYR B 1 48 ? 7.273 3.041 -7.129 1 97.94 48 TYR B N 1
ATOM 1570 C CA . TYR B 1 48 ? 6.18 2.568 -6.293 1 97.94 48 TYR B CA 1
ATOM 1571 C C . TYR B 1 48 ? 4.891 2.449 -7.098 1 97.94 48 TYR B C 1
ATOM 1573 O O . TYR B 1 48 ? 4.02 1.641 -6.77 1 97.94 48 TYR B O 1
ATOM 1581 N N . ASN B 1 49 ? 4.715 3.211 -8.234 1 97.75 49 ASN B N 1
ATOM 1582 C CA . ASN B 1 49 ? 3.611 2.963 -9.156 1 97.75 49 ASN B CA 1
ATOM 1583 C C . ASN B 1 49 ? 3.729 1.59 -9.812 1 97.75 49 ASN B C 1
ATOM 1585 O O . ASN B 1 49 ? 2.736 0.865 -9.93 1 97.75 49 ASN B O 1
ATOM 1589 N N . GLU B 1 50 ? 4.938 1.249 -10.234 1 97.69 50 GLU B N 1
ATOM 1590 C CA . GLU B 1 50 ? 5.172 -0.082 -10.789 1 97.69 50 GLU B CA 1
ATOM 1591 C C . GLU B 1 50 ? 4.875 -1.167 -9.758 1 97.69 50 GLU B C 1
ATOM 1593 O O . GLU B 1 50 ? 4.332 -2.221 -10.094 1 97.69 50 GLU B O 1
ATOM 1598 N N . ALA B 1 51 ? 5.273 -0.917 -8.523 1 98.44 51 ALA B N 1
ATOM 1599 C CA . ALA B 1 51 ? 5 -1.876 -7.457 1 98.44 51 ALA B CA 1
ATOM 1600 C C . ALA B 1 51 ? 3.504 -2.135 -7.32 1 98.44 51 ALA B C 1
ATOM 1602 O O . ALA B 1 51 ? 3.074 -3.287 -7.223 1 98.44 51 ALA B O 1
ATOM 1603 N N . SER B 1 52 ? 2.719 -1.063 -7.32 1 97.69 52 SER B N 1
ATOM 1604 C CA . SER B 1 52 ? 1.269 -1.189 -7.223 1 97.69 52 SER B CA 1
ATOM 1605 C C . SER B 1 52 ? 0.708 -2.033 -8.367 1 97.69 52 SER B C 1
ATOM 1607 O O . SER B 1 52 ? -0.101 -2.936 -8.133 1 97.69 52 SER B O 1
ATOM 1609 N N . GLU B 1 53 ? 1.133 -1.767 -9.57 1 97.75 53 GLU B N 1
ATOM 1610 C CA . GLU B 1 53 ? 0.683 -2.521 -10.734 1 97.75 53 GLU B CA 1
ATOM 1611 C C . GLU B 1 53 ? 1.104 -3.986 -10.641 1 97.75 53 GLU B C 1
ATOM 1613 O O . GLU B 1 53 ? 0.334 -4.883 -10.992 1 97.75 53 GLU B O 1
ATOM 1618 N N . THR B 1 54 ? 2.328 -4.223 -10.203 1 98.62 54 THR B N 1
ATOM 1619 C CA . THR B 1 54 ? 2.871 -5.57 -10.062 1 98.62 54 THR B CA 1
ATOM 1620 C C . THR B 1 54 ? 2.051 -6.387 -9.07 1 98.62 54 THR B C 1
ATOM 1622 O O . THR B 1 54 ? 1.691 -7.531 -9.344 1 98.62 54 THR B O 1
ATOM 1625 N N . ILE B 1 55 ? 1.75 -5.793 -7.945 1 98.56 55 ILE B N 1
ATOM 1626 C CA . ILE B 1 55 ? 0.959 -6.453 -6.914 1 98.56 55 ILE B CA 1
ATOM 1627 C C . ILE B 1 55 ? -0.377 -6.902 -7.496 1 98.56 55 ILE B C 1
ATOM 1629 O O . ILE B 1 55 ? -0.784 -8.055 -7.316 1 98.56 55 ILE B O 1
ATOM 1633 N N . ASP B 1 56 ? -1.039 -6.039 -8.188 1 97.62 56 ASP B N 1
ATOM 1634 C CA . ASP B 1 56 ? -2.35 -6.332 -8.758 1 97.62 56 ASP B CA 1
ATOM 1635 C C . ASP B 1 56 ? -2.26 -7.457 -9.789 1 97.62 56 ASP B C 1
ATOM 1637 O O . ASP B 1 56 ? -3.094 -8.367 -9.789 1 97.62 56 ASP B O 1
ATOM 1641 N N . GLU B 1 57 ? -1.266 -7.395 -10.656 1 98.25 57 GLU B N 1
ATOM 1642 C CA . GLU B 1 57 ? -1.091 -8.422 -11.68 1 98.25 57 GLU B CA 1
ATOM 1643 C C . GLU B 1 57 ? -0.843 -9.789 -11.055 1 98.25 57 GLU B C 1
ATOM 1645 O O . GLU B 1 57 ? -1.419 -10.789 -11.492 1 98.25 57 GLU B O 1
ATOM 1650 N N . LEU B 1 58 ? 0.005 -9.828 -10.062 1 98.75 58 LEU B N 1
ATOM 1651 C CA . LEU B 1 58 ? 0.31 -11.078 -9.375 1 98.75 58 LEU B CA 1
ATOM 1652 C C . LEU B 1 58 ? -0.934 -11.641 -8.688 1 98.75 58 LEU B C 1
ATOM 1654 O O . LEU B 1 58 ? -1.212 -12.836 -8.781 1 98.75 58 LEU B O 1
ATOM 1658 N N . ALA B 1 59 ? -1.653 -10.758 -7.992 1 98.31 59 ALA B N 1
ATOM 1659 C CA . ALA B 1 59 ? -2.857 -11.18 -7.281 1 98.31 59 ALA B CA 1
ATOM 1660 C C . ALA B 1 59 ? -3.893 -11.75 -8.242 1 98.31 59 ALA B C 1
ATOM 1662 O O . ALA B 1 59 ? -4.504 -12.789 -7.965 1 98.31 59 ALA B O 1
ATOM 1663 N N . GLU B 1 60 ? -4.062 -11.062 -9.367 1 97.44 60 GLU B N 1
ATOM 1664 C CA . GLU B 1 60 ? -5.023 -11.523 -10.367 1 97.44 60 GLU B CA 1
ATOM 1665 C C . GLU B 1 60 ? -4.637 -12.898 -10.914 1 97.44 60 GLU B C 1
ATOM 1667 O O . GLU B 1 60 ? -5.5 -13.734 -11.164 1 97.44 60 GLU B O 1
ATOM 1672 N N . ARG B 1 61 ? -3.334 -13.117 -11.133 1 98.56 61 ARG B N 1
ATOM 1673 C CA . ARG B 1 61 ? -2.879 -14.422 -11.594 1 98.56 61 ARG B CA 1
ATOM 1674 C C . ARG B 1 61 ? -3.188 -15.508 -10.57 1 98.56 61 ARG B C 1
ATOM 1676 O O . ARG B 1 61 ? -3.637 -16.594 -10.93 1 98.56 61 ARG B O 1
ATOM 1683 N N . ILE B 1 62 ? -2.908 -15.266 -9.32 1 98.5 62 ILE B N 1
ATOM 1684 C CA . ILE B 1 62 ? -3.178 -16.203 -8.242 1 98.5 62 ILE B CA 1
ATOM 1685 C C . ILE B 1 62 ? -4.656 -16.578 -8.242 1 98.5 62 ILE B C 1
ATOM 1687 O O . ILE B 1 62 ? -5.004 -17.766 -8.164 1 98.5 62 ILE B O 1
ATOM 1691 N N . LEU B 1 63 ? -5.52 -15.523 -8.375 1 97.12 63 LEU B N 1
ATOM 1692 C CA . LEU B 1 63 ? -6.961 -15.766 -8.43 1 97.12 63 LEU B CA 1
ATOM 1693 C C . LEU B 1 63 ? -7.32 -16.625 -9.633 1 97.12 63 LEU B C 1
ATOM 1695 O O . LEU B 1 63 ? -8.125 -17.562 -9.516 1 97.12 63 LEU B O 1
ATOM 1699 N N . ALA B 1 64 ? -6.715 -16.359 -10.766 1 97.19 64 ALA B N 1
ATOM 1700 C CA . ALA B 1 64 ? -7.012 -17.047 -12.016 1 97.19 64 ALA B CA 1
ATOM 1701 C C . ALA B 1 64 ? -6.699 -18.547 -11.906 1 97.19 64 ALA B C 1
ATOM 1703 O O . ALA B 1 64 ? -7.363 -19.375 -12.523 1 97.19 64 ALA B O 1
ATOM 1704 N N . ILE B 1 65 ? -5.73 -18.922 -11.031 1 97.19 65 ILE B N 1
ATOM 1705 C CA . ILE B 1 65 ? -5.355 -20.328 -10.953 1 97.19 65 ILE B CA 1
ATOM 1706 C C . ILE B 1 65 ? -5.957 -20.953 -9.695 1 97.19 65 ILE B C 1
ATOM 1708 O O . ILE B 1 65 ? -5.535 -22.031 -9.266 1 97.19 65 ILE B O 1
ATOM 1712 N N . GLY B 1 66 ? -6.828 -20.234 -9.109 1 96.38 66 GLY B N 1
ATOM 1713 C CA . GLY B 1 66 ? -7.652 -20.797 -8.055 1 96.38 66 GLY B CA 1
ATOM 1714 C C . GLY B 1 66 ? -7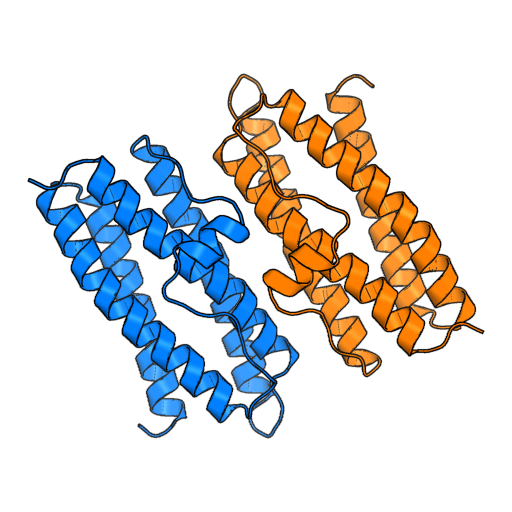.059 -20.625 -6.668 1 96.38 66 GLY B C 1
ATOM 1715 O O . GLY B 1 66 ? -7.484 -21.266 -5.711 1 96.38 66 GLY B O 1
ATOM 1716 N N . GLY B 1 67 ? -6.004 -19.766 -6.582 1 97.38 67 GLY B N 1
ATOM 1717 C CA . GLY B 1 67 ? -5.398 -19.5 -5.289 1 97.38 67 GLY B CA 1
ATOM 1718 C C . GLY B 1 67 ? -5.965 -18.266 -4.613 1 97.38 67 GLY B C 1
ATOM 1719 O O . GLY B 1 67 ? -6.914 -17.656 -5.113 1 97.38 67 GLY B O 1
ATOM 1720 N N . ALA B 1 68 ? -5.398 -17.984 -3.447 1 96.44 68 ALA B N 1
ATOM 1721 C CA . ALA B 1 68 ? -5.762 -16.797 -2.664 1 96.44 68 ALA B CA 1
ATOM 1722 C C . ALA B 1 68 ? -4.547 -15.906 -2.428 1 96.44 68 ALA B C 1
ATOM 1724 O O . ALA B 1 68 ? -3.588 -16.312 -1.77 1 96.44 68 ALA B O 1
ATOM 1725 N N . PRO B 1 69 ? -4.637 -14.703 -2.922 1 97.56 69 PRO B N 1
ATOM 1726 C CA . PRO B 1 69 ? -3.506 -13.805 -2.695 1 97.56 69 PRO B CA 1
ATOM 1727 C C . PRO B 1 69 ? -3.406 -13.336 -1.245 1 97.56 69 PRO B C 1
ATOM 1729 O O . PRO B 1 69 ? -4.426 -13.219 -0.558 1 97.56 69 PRO B O 1
ATOM 1732 N N . ILE B 1 70 ? -2.17 -13.141 -0.832 1 96.31 70 ILE B N 1
ATOM 1733 C CA . ILE B 1 70 ? -1.945 -12.406 0.412 1 96.31 70 ILE B CA 1
ATOM 1734 C C . ILE B 1 70 ? -2.533 -11.008 0.3 1 96.31 70 ILE B C 1
ATOM 1736 O O . ILE B 1 70 ? -2.232 -10.273 -0.645 1 96.31 70 ILE B O 1
ATOM 1740 N N . ALA B 1 71 ? -3.355 -10.656 1.298 1 94.19 71 ALA B N 1
ATOM 1741 C CA . ALA B 1 71 ? -4.121 -9.43 1.077 1 94.19 71 ALA B CA 1
ATOM 1742 C C . ALA B 1 71 ? -4.141 -8.562 2.332 1 94.19 71 ALA B C 1
ATOM 1744 O O . ALA B 1 71 ? -5.016 -7.707 2.488 1 94.19 71 ALA B O 1
ATOM 1745 N N . THR B 1 72 ? -3.242 -8.812 3.271 1 96.56 72 THR B N 1
ATOM 1746 C CA . THR B 1 72 ? -3.143 -7.969 4.457 1 96.56 72 THR B CA 1
ATOM 1747 C C . THR B 1 72 ? -1.708 -7.496 4.664 1 96.56 72 THR B C 1
ATOM 1749 O O . THR B 1 72 ? -0.762 -8.141 4.211 1 96.56 72 THR B O 1
ATOM 1752 N N . MET B 1 73 ? -1.578 -6.383 5.371 1 97.75 73 MET B N 1
ATOM 1753 C CA . MET B 1 73 ? -0.257 -5.844 5.684 1 97.75 73 MET B CA 1
ATOM 1754 C C . MET B 1 73 ? 0.503 -6.777 6.617 1 97.75 73 MET B C 1
ATOM 1756 O O . MET B 1 73 ? 1.687 -7.051 6.402 1 97.75 73 MET B O 1
ATOM 1760 N N . LYS B 1 74 ? -0.175 -7.281 7.625 1 97.12 74 LYS B N 1
ATOM 1761 C CA . LYS B 1 74 ? 0.468 -8.156 8.602 1 97.12 74 LYS B CA 1
ATOM 1762 C C . LYS B 1 74 ? 1.044 -9.398 7.934 1 97.12 74 LYS B C 1
ATOM 1764 O O . LYS B 1 74 ? 2.199 -9.758 8.172 1 97.12 74 LYS B O 1
ATOM 1769 N N . LYS B 1 75 ? 0.252 -10.07 7.098 1 97.38 75 LYS B N 1
ATOM 1770 C CA . LYS B 1 75 ? 0.728 -11.273 6.418 1 97.38 75 LYS B CA 1
ATOM 1771 C C . LYS B 1 75 ? 1.85 -10.938 5.438 1 97.38 75 LYS B C 1
ATOM 1773 O O . LYS B 1 75 ? 2.781 -11.727 5.266 1 97.38 75 LYS B O 1
ATOM 1778 N N . SER B 1 76 ? 1.72 -9.805 4.754 1 98.38 76 SER B N 1
ATOM 1779 C CA . SER B 1 76 ? 2.777 -9.383 3.84 1 98.38 76 SER B CA 1
ATOM 1780 C C . SER B 1 76 ? 4.102 -9.211 4.574 1 98.38 76 SER B C 1
ATOM 1782 O O . SER B 1 76 ? 5.148 -9.656 4.098 1 98.38 76 SER B O 1
ATOM 1784 N N . LEU B 1 77 ? 4.027 -8.562 5.738 1 98.25 77 LEU B N 1
ATOM 1785 C CA . LEU B 1 77 ? 5.227 -8.344 6.543 1 98.25 77 LEU B CA 1
ATOM 1786 C C . LEU B 1 77 ? 5.82 -9.672 7.008 1 98.25 77 LEU B C 1
ATOM 1788 O O . LEU B 1 77 ? 7.043 -9.812 7.094 1 98.25 77 LEU B O 1
ATOM 1792 N N . ASP B 1 78 ? 5 -10.625 7.246 1 98.12 78 ASP B N 1
ATOM 1793 C CA . ASP B 1 78 ? 5.426 -11.93 7.746 1 98.12 78 ASP B CA 1
ATOM 1794 C C . ASP B 1 78 ? 6.117 -12.742 6.648 1 98.12 78 ASP B C 1
ATOM 1796 O O . ASP B 1 78 ? 7.051 -13.492 6.926 1 98.12 78 ASP B O 1
ATOM 1800 N N . VAL B 1 79 ? 5.73 -12.617 5.434 1 98.44 79 VAL B N 1
ATOM 1801 C CA . VAL B 1 79 ? 6.129 -13.516 4.352 1 98.44 79 VAL B CA 1
ATOM 1802 C C . VAL B 1 79 ? 7.262 -12.883 3.545 1 98.44 79 VAL B C 1
ATOM 1804 O O . VAL B 1 79 ? 8.133 -13.586 3.033 1 98.44 79 VAL B O 1
ATOM 1807 N N . ALA B 1 80 ? 7.289 -11.578 3.467 1 98.75 80 ALA B N 1
ATOM 1808 C CA . ALA B 1 80 ? 8.211 -10.867 2.586 1 98.75 80 ALA B CA 1
ATOM 1809 C C . ALA B 1 80 ? 9.656 -11.078 3.027 1 98.75 80 ALA B C 1
ATOM 1811 O O . ALA B 1 80 ? 9.945 -11.156 4.227 1 98.75 80 ALA B O 1
ATOM 1812 N N . ILE B 1 81 ? 10.531 -11.109 2.082 1 98.5 81 ILE B N 1
ATOM 1813 C CA . ILE B 1 81 ? 11.961 -11.125 2.385 1 98.5 81 ILE B CA 1
ATOM 1814 C C . ILE B 1 81 ? 12.5 -9.703 2.41 1 98.5 81 ILE B C 1
ATOM 1816 O O . ILE B 1 81 ? 13.672 -9.477 2.732 1 98.5 81 ILE B O 1
ATOM 1820 N N . VAL B 1 82 ? 11.688 -8.742 2.051 1 97.62 82 VAL B N 1
ATOM 1821 C CA . VAL B 1 82 ? 11.984 -7.316 2.09 1 97.62 82 VAL B CA 1
ATOM 1822 C C . VAL B 1 82 ? 11.578 -6.738 3.441 1 97.62 82 VAL B C 1
ATOM 1824 O O . VAL B 1 82 ? 10.469 -7 3.924 1 97.62 82 VAL B O 1
ATOM 1827 N N . ASP B 1 83 ? 12.469 -5.945 3.994 1 96.25 83 ASP B N 1
ATOM 1828 C CA . ASP B 1 83 ? 12.148 -5.289 5.258 1 96.25 83 ASP B CA 1
ATOM 1829 C C . ASP B 1 83 ? 11.57 -3.896 5.023 1 96.25 83 ASP B C 1
ATOM 1831 O O . ASP B 1 83 ? 11.797 -3.295 3.971 1 96.25 83 ASP B O 1
ATOM 1835 N N . GLU B 1 84 ? 10.867 -3.439 6.023 1 96.38 84 GLU B N 1
ATOM 1836 C CA . GLU B 1 84 ? 10.406 -2.055 6 1 96.38 84 GLU B CA 1
ATOM 1837 C C . GLU B 1 84 ? 11.586 -1.083 6.023 1 96.38 84 GLU B C 1
ATOM 1839 O O . GLU B 1 84 ? 12.695 -1.454 6.414 1 96.38 84 GLU B O 1
ATOM 1844 N N . ALA B 1 85 ? 11.242 0.125 5.559 1 92.56 85 ALA B N 1
ATOM 1845 C CA . ALA B 1 85 ? 12.281 1.157 5.594 1 92.56 85 ALA B CA 1
ATOM 1846 C C . ALA B 1 85 ? 12.727 1.443 7.023 1 92.56 85 ALA B C 1
ATOM 1848 O O . ALA B 1 85 ? 11.906 1.424 7.949 1 92.56 85 ALA B O 1
ATOM 1849 N N . GLU B 1 86 ? 13.953 1.565 7.152 1 84.06 86 GLU B N 1
ATOM 1850 C CA . GLU B 1 86 ? 14.523 1.986 8.43 1 84.06 86 GLU B CA 1
ATOM 1851 C C . GLU B 1 86 ? 14.672 3.504 8.492 1 84.06 86 GLU B C 1
ATOM 1853 O O . GLU B 1 86 ? 14.352 4.207 7.535 1 84.06 86 GLU B O 1
ATOM 1858 N N . SER B 1 87 ? 15.102 3.994 9.688 1 72.44 87 SER B N 1
ATOM 1859 C CA . SER B 1 87 ? 15.242 5.422 9.953 1 72.44 87 SER B CA 1
ATOM 1860 C C . SER B 1 87 ? 15.883 6.141 8.766 1 72.44 87 SER B C 1
ATOM 1862 O O . SER B 1 87 ? 16.391 5.5 7.848 1 72.44 87 SER B O 1
ATOM 1864 N N . GLU B 1 88 ? 15.797 7.484 8.766 1 65.81 88 GLU B N 1
ATOM 1865 C CA . GLU B 1 88 ? 16.203 8.477 7.77 1 65.81 88 GLU B CA 1
ATOM 1866 C C . GLU B 1 88 ? 17.688 8.305 7.402 1 65.81 88 GLU B C 1
ATOM 1868 O O . GLU B 1 88 ? 18.547 8.312 8.281 1 65.81 88 GLU B O 1
ATOM 1873 N N . GLY B 1 89 ? 17.906 7.625 6.234 1 84.62 89 GLY B N 1
ATOM 1874 C CA . GLY B 1 89 ? 19.25 7.547 5.684 1 84.62 89 GLY B CA 1
ATOM 1875 C C . GLY B 1 89 ? 19.484 8.531 4.551 1 84.62 89 GLY B C 1
ATOM 1876 O O . GLY B 1 89 ? 18.641 9.367 4.258 1 84.62 89 GLY B O 1
ATOM 1877 N N . SER B 1 90 ? 20.781 8.594 4.047 1 93.56 90 SER B N 1
ATOM 1878 C CA . SER B 1 90 ? 21.109 9.398 2.875 1 93.56 90 SER B CA 1
ATOM 1879 C C . SER B 1 90 ? 20.453 8.844 1.62 1 93.56 90 SER B C 1
ATOM 1881 O O . SER B 1 90 ? 19.938 7.723 1.626 1 93.56 90 SER B O 1
ATOM 1883 N N . ALA B 1 91 ? 20.391 9.641 0.625 1 95.38 91 ALA B N 1
ATOM 1884 C CA . ALA B 1 91 ? 19.891 9.18 -0.669 1 95.38 91 ALA B CA 1
ATOM 1885 C C . ALA B 1 91 ? 20.641 7.922 -1.121 1 95.38 91 ALA B C 1
ATOM 1887 O O . ALA B 1 91 ? 20.016 6.988 -1.645 1 95.38 91 ALA B O 1
ATOM 1888 N N . GLU B 1 92 ? 21.922 7.941 -0.918 1 95.56 92 GLU B N 1
ATOM 1889 C CA . GLU B 1 92 ? 22.734 6.777 -1.283 1 95.56 92 GLU B CA 1
ATOM 1890 C C . GLU B 1 92 ? 22.328 5.551 -0.476 1 95.56 92 GLU B C 1
ATOM 1892 O O . GLU B 1 92 ? 22.281 4.438 -1.006 1 95.56 92 GLU B O 1
ATOM 1897 N N . ASP B 1 93 ? 22.047 5.75 0.754 1 96.44 93 ASP B N 1
ATOM 1898 C CA . ASP B 1 93 ? 21.594 4.652 1.604 1 96.44 93 ASP B CA 1
ATOM 1899 C C . ASP B 1 93 ? 20.281 4.078 1.104 1 96.44 93 ASP B C 1
ATOM 1901 O O . ASP B 1 93 ? 20.078 2.859 1.115 1 96.44 93 ASP B O 1
ATOM 1905 N N . MET B 1 94 ? 19.375 4.977 0.713 1 97.19 94 MET B N 1
ATOM 1906 C CA . MET B 1 94 ? 18.078 4.555 0.193 1 97.19 94 MET B CA 1
ATOM 1907 C C . MET B 1 94 ? 18.234 3.713 -1.067 1 97.19 94 MET B C 1
ATOM 1909 O O . MET B 1 94 ? 17.641 2.641 -1.187 1 97.19 94 MET B O 1
ATOM 1913 N N . VAL B 1 95 ? 19.062 4.184 -1.97 1 97.25 95 VAL B N 1
ATOM 1914 C CA . VAL B 1 95 ? 19.297 3.486 -3.229 1 97.25 95 VAL B CA 1
ATOM 1915 C C . VAL B 1 95 ? 19.969 2.139 -2.957 1 97.25 95 VAL B C 1
ATOM 1917 O O . VAL B 1 95 ? 19.609 1.127 -3.564 1 97.25 95 VAL B O 1
ATOM 1920 N N . ASN B 1 96 ? 20.922 2.152 -2.039 1 97.06 96 ASN B N 1
ATOM 1921 C CA . ASN B 1 96 ? 21.578 0.904 -1.668 1 97.06 96 ASN B CA 1
ATOM 1922 C C . ASN B 1 96 ? 20.578 -0.109 -1.109 1 97.06 96 ASN B C 1
ATOM 1924 O O . ASN B 1 96 ? 20.672 -1.302 -1.403 1 97.06 96 ASN B O 1
ATOM 1928 N N . ALA B 1 97 ? 19.734 0.338 -0.292 1 97.38 97 ALA B N 1
ATOM 1929 C CA . ALA B 1 97 ? 18.734 -0.542 0.311 1 97.38 97 ALA B CA 1
ATOM 1930 C C . ALA B 1 97 ? 17.828 -1.15 -0.754 1 97.38 97 ALA B C 1
ATOM 1932 O O . ALA B 1 97 ? 17.547 -2.355 -0.735 1 97.38 97 ALA B O 1
ATOM 1933 N N . ILE B 1 98 ? 17.344 -0.344 -1.721 1 97.88 98 ILE B N 1
ATOM 1934 C CA . ILE B 1 98 ? 16.469 -0.83 -2.785 1 97.88 98 ILE B CA 1
ATOM 1935 C C . ILE B 1 98 ? 17.234 -1.814 -3.668 1 97.88 98 ILE B C 1
ATOM 1937 O O . ILE B 1 98 ? 16.703 -2.855 -4.055 1 97.88 98 ILE B O 1
ATOM 1941 N N . SER B 1 99 ? 18.469 -1.464 -3.982 1 98.19 99 SER B N 1
ATOM 1942 C CA . SER B 1 99 ? 19.297 -2.334 -4.809 1 98.19 99 SER B CA 1
ATOM 1943 C C . SER B 1 99 ? 19.469 -3.703 -4.16 1 98.19 99 SER B C 1
ATOM 1945 O O . SER B 1 99 ? 19.375 -4.73 -4.832 1 98.19 99 SER B O 1
ATOM 1947 N N . LYS B 1 100 ? 19.719 -3.713 -2.918 1 98.06 100 LYS B N 1
ATOM 1948 C CA . LYS B 1 100 ? 19.859 -4.969 -2.184 1 98.06 100 LYS B CA 1
ATOM 1949 C C . LYS B 1 100 ? 18.547 -5.762 -2.221 1 98.06 100 LYS B C 1
ATOM 1951 O O . LYS B 1 100 ? 18.562 -6.977 -2.436 1 98.06 100 LYS B O 1
ATOM 1956 N N . ASP B 1 101 ? 17.453 -5.098 -1.953 1 98.5 101 ASP B N 1
ATOM 1957 C CA . ASP B 1 101 ? 16.156 -5.754 -2.037 1 98.5 101 ASP B CA 1
ATOM 1958 C C . ASP B 1 101 ? 15.938 -6.383 -3.412 1 98.5 101 ASP B C 1
ATOM 1960 O O . ASP B 1 101 ? 15.477 -7.52 -3.516 1 98.5 101 ASP B O 1
ATOM 1964 N N . PHE B 1 102 ? 16.266 -5.633 -4.484 1 98.75 102 PHE B N 1
ATOM 1965 C CA . PHE B 1 102 ? 16.062 -6.117 -5.844 1 98.75 102 PHE B CA 1
ATOM 1966 C C . PHE B 1 102 ? 16.969 -7.316 -6.129 1 98.75 102 PHE B C 1
ATOM 1968 O O . PHE B 1 102 ? 16.562 -8.25 -6.828 1 98.75 102 PHE B O 1
ATOM 1975 N N . SER B 1 103 ? 18.156 -7.32 -5.605 1 98.62 103 SER B N 1
ATOM 1976 C CA . SER B 1 103 ? 19.016 -8.492 -5.746 1 98.62 103 SER B CA 1
ATOM 1977 C C . SER B 1 103 ? 18.391 -9.719 -5.086 1 98.62 103 SER B C 1
ATOM 1979 O O . SER B 1 103 ? 18.359 -10.797 -5.68 1 98.62 103 SER B O 1
ATOM 1981 N N . ASN B 1 104 ? 17.938 -9.539 -3.889 1 98.81 104 ASN B N 1
ATOM 1982 C CA . ASN B 1 104 ? 17.297 -10.633 -3.162 1 98.81 104 ASN B CA 1
ATOM 1983 C C . ASN B 1 104 ? 16.047 -11.133 -3.877 1 98.81 104 ASN B C 1
ATOM 1985 O O . ASN B 1 104 ? 15.82 -12.336 -3.975 1 98.81 104 ASN B O 1
ATOM 1989 N N . ILE B 1 105 ? 15.234 -10.211 -4.359 1 98.88 105 ILE B N 1
ATOM 1990 C CA . ILE B 1 105 ? 14.016 -10.555 -5.074 1 98.88 105 ILE B CA 1
ATOM 1991 C C . ILE B 1 105 ? 14.359 -11.312 -6.355 1 98.88 105 ILE B C 1
ATOM 1993 O O . ILE B 1 105 ? 13.703 -12.297 -6.703 1 98.88 105 ILE B O 1
ATOM 1997 N N . SER B 1 106 ? 15.367 -10.836 -7.07 1 98.81 106 SER B N 1
ATOM 1998 C CA . SER B 1 106 ? 15.789 -11.508 -8.297 1 98.81 106 SER B CA 1
ATOM 1999 C C . SER B 1 106 ? 16.172 -12.961 -8.031 1 98.81 106 SER B C 1
ATOM 2001 O O . SER B 1 106 ? 15.773 -13.859 -8.773 1 98.81 106 SER B O 1
ATOM 2003 N N . ASP B 1 107 ? 16.906 -13.18 -6.996 1 98.75 107 ASP B N 1
ATOM 2004 C CA . ASP B 1 107 ? 17.281 -14.531 -6.617 1 98.75 107 ASP B CA 1
ATOM 2005 C C . ASP B 1 107 ? 16.047 -15.391 -6.324 1 98.75 107 ASP B C 1
ATOM 2007 O O . ASP B 1 107 ? 15.969 -16.547 -6.754 1 98.75 107 ASP B O 1
ATOM 2011 N N . GLN B 1 108 ? 15.133 -14.867 -5.605 1 98.75 108 GLN B N 1
ATOM 2012 C CA . GLN B 1 108 ? 13.906 -15.594 -5.273 1 98.75 108 GLN B CA 1
ATOM 2013 C C . GLN B 1 108 ? 13.07 -15.867 -6.52 1 98.75 108 GLN B C 1
ATOM 2015 O O . GLN B 1 108 ? 12.43 -16.906 -6.629 1 98.75 108 GLN B O 1
ATOM 2020 N N . LEU B 1 109 ? 13.055 -14.883 -7.449 1 98.88 109 LEU B N 1
ATOM 2021 C CA . LEU B 1 109 ? 12.305 -15.039 -8.688 1 98.88 109 LEU B CA 1
ATOM 2022 C C . LEU B 1 109 ? 12.867 -16.188 -9.523 1 98.88 109 LEU B C 1
ATOM 2024 O O . LEU B 1 109 ? 12.117 -16.891 -10.203 1 98.88 109 LEU B O 1
ATOM 2028 N N . GLU B 1 110 ? 14.195 -16.344 -9.484 1 98.62 110 GLU B N 1
ATOM 2029 C CA . GLU B 1 110 ? 14.797 -17.484 -10.195 1 98.62 110 GLU B CA 1
ATOM 2030 C C . GLU B 1 110 ? 14.195 -18.797 -9.734 1 98.62 110 GLU B C 1
ATOM 2032 O O . GLU B 1 110 ? 13.836 -19.641 -10.562 1 98.62 110 GLU B O 1
ATOM 2037 N N . LYS B 1 111 ? 14.086 -18.938 -8.492 1 98.25 111 LYS B N 1
ATOM 2038 C CA . LYS B 1 111 ? 13.492 -20.141 -7.926 1 98.25 111 LYS B CA 1
ATOM 2039 C C . LYS B 1 111 ? 12.008 -20.25 -8.266 1 98.25 111 LYS B C 1
ATOM 2041 O O . LYS B 1 111 ? 11.508 -21.328 -8.562 1 98.25 111 LYS B O 1
ATOM 2046 N N . ALA B 1 112 ? 11.312 -19.172 -8.18 1 98.75 112 ALA B N 1
ATOM 2047 C CA . ALA B 1 112 ? 9.891 -19.141 -8.492 1 98.75 112 ALA B CA 1
ATOM 2048 C C . ALA B 1 112 ? 9.633 -19.547 -9.945 1 98.75 112 ALA B C 1
ATOM 2050 O O . ALA B 1 112 ? 8.664 -20.25 -10.234 1 98.75 112 ALA B O 1
ATOM 2051 N N . ILE B 1 113 ? 10.5 -19.031 -10.828 1 98.75 113 ILE B N 1
ATOM 2052 C CA . ILE B 1 113 ? 10.406 -19.359 -12.242 1 98.75 113 ILE B CA 1
ATOM 2053 C C . ILE B 1 113 ? 10.555 -20.875 -12.422 1 98.75 113 ILE B C 1
ATOM 2055 O O . ILE B 1 113 ? 9.797 -21.484 -13.172 1 98.75 113 ILE B O 1
ATOM 2059 N N . GLU B 1 114 ? 11.453 -21.469 -11.734 1 98.56 114 GLU B N 1
ATOM 2060 C CA . GLU B 1 114 ? 11.648 -22.922 -11.789 1 98.56 114 GLU B CA 1
ATOM 2061 C C . GLU B 1 114 ? 10.414 -23.656 -11.281 1 98.56 114 GLU B C 1
ATOM 2063 O O . GLU B 1 114 ? 9.984 -24.656 -11.883 1 98.56 114 GLU B O 1
ATOM 2068 N N . VAL B 1 115 ? 9.852 -23.219 -10.164 1 98.62 115 VAL B N 1
ATOM 2069 C CA . VAL B 1 115 ? 8.672 -23.844 -9.57 1 98.62 115 VAL B CA 1
ATOM 2070 C C . VAL B 1 115 ? 7.516 -23.828 -10.57 1 98.62 115 VAL B C 1
ATOM 2072 O O . VAL B 1 115 ? 6.84 -24.828 -10.773 1 98.62 115 VAL B O 1
ATOM 2075 N N . ALA B 1 116 ? 7.238 -22.672 -11.211 1 98.62 116 ALA B N 1
ATOM 2076 C CA . ALA B 1 116 ? 6.156 -22.547 -12.188 1 98.62 116 ALA B CA 1
ATOM 2077 C C . ALA B 1 116 ? 6.406 -23.438 -13.398 1 98.62 116 ALA B C 1
ATOM 2079 O O . ALA B 1 116 ? 5.473 -24.031 -13.938 1 98.62 116 ALA B O 1
ATOM 2080 N N . GLY B 1 117 ? 7.695 -23.453 -13.836 1 98 117 GLY B N 1
ATOM 2081 C CA . GLY B 1 117 ? 8.062 -24.344 -14.922 1 98 117 GLY B CA 1
ATOM 2082 C C . GLY B 1 117 ? 7.828 -25.812 -14.609 1 98 117 GLY B C 1
ATOM 2083 O O . GLY B 1 117 ? 7.254 -26.547 -15.414 1 98 117 GLY B O 1
ATOM 2084 N N . ASP B 1 118 ? 8.25 -26.25 -13.445 1 97.94 118 ASP B N 1
ATOM 2085 C CA . ASP B 1 118 ? 8.086 -27.625 -13 1 97.94 118 ASP B CA 1
ATOM 2086 C C . ASP B 1 118 ? 6.605 -28 -12.922 1 97.94 118 ASP B C 1
ATOM 2088 O O . ASP B 1 118 ? 6.242 -29.172 -13.109 1 97.94 118 ASP B O 1
ATOM 2092 N N . ALA B 1 119 ? 5.785 -27.016 -12.664 1 97.81 119 ALA B N 1
ATOM 2093 C CA . ALA B 1 119 ? 4.344 -27.234 -12.57 1 97.81 119 ALA B CA 1
ATOM 2094 C C . ALA B 1 119 ? 3.684 -27.109 -13.945 1 97.81 119 ALA B C 1
ATOM 2096 O O . ALA B 1 119 ? 2.461 -27.234 -14.062 1 97.81 119 ALA B O 1
ATOM 2097 N N . GLU B 1 120 ? 4.484 -26.797 -14.93 1 97.62 120 GLU B N 1
ATOM 2098 C CA . GLU B 1 120 ? 4.027 -26.625 -16.297 1 97.62 120 GLU B CA 1
ATOM 2099 C C . GLU B 1 120 ? 3.004 -25.484 -16.406 1 97.62 120 GLU B C 1
ATOM 2101 O O . GLU B 1 120 ? 2.039 -25.594 -17.172 1 97.62 120 GLU B O 1
ATOM 2106 N N . ASP B 1 121 ? 3.059 -24.562 -15.586 1 98.06 121 ASP B N 1
ATOM 2107 C CA . ASP B 1 121 ? 2.268 -23.344 -15.641 1 98.06 121 ASP B CA 1
ATOM 2108 C C . ASP B 1 121 ? 3.008 -22.25 -16.406 1 98.06 121 ASP B C 1
ATOM 2110 O O . ASP B 1 121 ? 3.627 -21.375 -15.797 1 98.06 121 ASP B O 1
ATOM 2114 N N . ASP B 1 122 ? 2.832 -22.219 -17.688 1 97.94 122 ASP B N 1
ATOM 2115 C CA . ASP B 1 122 ? 3.615 -21.359 -18.562 1 97.94 122 ASP B CA 1
ATOM 2116 C C . ASP B 1 122 ? 3.25 -19.891 -18.375 1 97.94 122 ASP B C 1
ATOM 2118 O O . ASP B 1 122 ? 4.105 -19.016 -18.484 1 97.94 122 ASP B O 1
ATOM 2122 N N . VAL B 1 123 ? 1.991 -19.641 -18.156 1 98.38 123 VAL B N 1
ATOM 2123 C CA . VAL B 1 123 ? 1.53 -18.266 -18 1 98.38 123 VAL B CA 1
ATOM 2124 C C . VAL B 1 123 ? 2.191 -17.625 -16.766 1 98.38 123 VAL B C 1
ATOM 2126 O O . VAL B 1 123 ? 2.746 -16.531 -16.859 1 98.38 123 VAL B O 1
ATOM 2129 N N . SER B 1 124 ? 2.164 -18.344 -15.617 1 98.69 124 SER B N 1
ATOM 2130 C CA . SER B 1 124 ? 2.828 -17.844 -14.414 1 98.69 124 SER B CA 1
ATOM 2131 C C . SER B 1 124 ? 4.336 -17.734 -14.625 1 98.69 124 SER B C 1
ATOM 2133 O O . SER 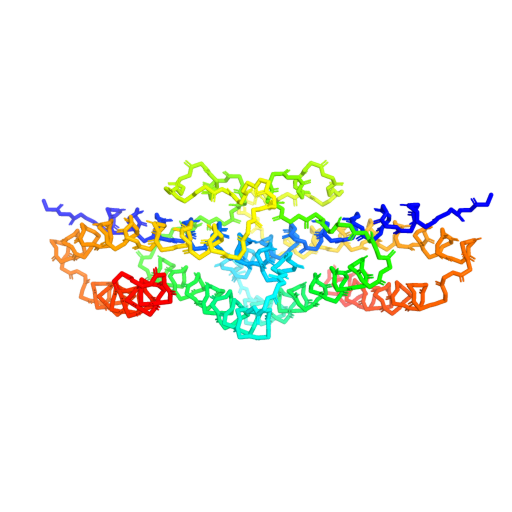B 1 124 ? 4.961 -16.766 -14.172 1 98.69 124 SER B O 1
ATOM 2135 N N . GLN B 1 125 ? 4.902 -18.703 -15.242 1 98.62 125 GLN B N 1
ATOM 2136 C CA . GLN B 1 125 ? 6.34 -18.688 -15.492 1 98.62 125 GLN B CA 1
ATOM 2137 C C . GLN B 1 125 ? 6.75 -17.453 -16.281 1 98.62 125 GLN B C 1
ATOM 2139 O O . 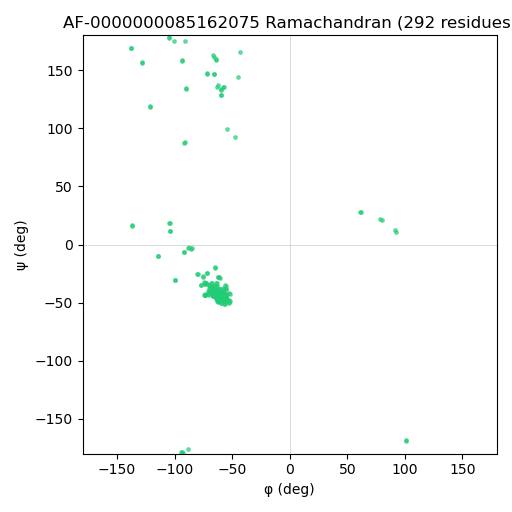GLN B 1 125 ? 7.723 -16.781 -15.938 1 98.62 125 GLN B O 1
ATOM 2144 N N . ASP B 1 126 ? 6.027 -17.188 -17.328 1 98.75 126 ASP B N 1
ATOM 2145 C CA . ASP B 1 126 ? 6.32 -16.031 -18.172 1 98.75 126 ASP B CA 1
ATOM 2146 C C . ASP B 1 126 ? 6.207 -14.727 -17.391 1 98.75 126 ASP B C 1
ATOM 2148 O O . ASP B 1 126 ? 7.039 -13.828 -17.547 1 98.75 126 ASP B O 1
ATOM 2152 N N . MET B 1 127 ? 5.176 -14.609 -16.594 1 98.75 127 MET B N 1
ATOM 2153 C CA . MET B 1 127 ? 4.965 -13.438 -15.758 1 98.75 127 MET B CA 1
ATOM 2154 C C . MET B 1 127 ? 6.145 -13.219 -14.82 1 98.75 127 MET B C 1
ATOM 2156 O O . MET B 1 127 ? 6.609 -12.086 -14.648 1 98.75 127 MET B O 1
ATOM 2160 N N . LEU B 1 128 ? 6.598 -14.258 -14.258 1 98.88 128 LEU B N 1
ATOM 2161 C CA . LEU B 1 128 ? 7.699 -14.188 -13.305 1 98.88 128 LEU B CA 1
ATOM 2162 C C . LEU B 1 128 ? 9.008 -13.844 -14.008 1 98.88 128 LEU B C 1
ATOM 2164 O O . LEU B 1 128 ? 9.844 -13.117 -13.453 1 98.88 128 LEU B O 1
ATOM 2168 N N . ILE B 1 129 ? 9.188 -14.328 -15.227 1 98.81 129 ILE B N 1
ATOM 2169 C CA . ILE B 1 129 ? 10.359 -13.992 -16.031 1 98.81 129 ILE B CA 1
ATOM 2170 C C . ILE B 1 129 ? 10.359 -12.5 -16.344 1 98.81 129 ILE B C 1
ATOM 2172 O O . ILE B 1 129 ? 11.383 -11.828 -16.219 1 98.81 129 ILE B O 1
ATOM 2176 N N . ALA B 1 130 ? 9.211 -11.984 -16.781 1 98.75 130 ALA B N 1
ATOM 2177 C CA . ALA B 1 130 ? 9.078 -10.562 -17.078 1 98.75 130 ALA B CA 1
ATOM 2178 C C . ALA B 1 130 ? 9.383 -9.711 -15.852 1 98.75 130 ALA B C 1
ATOM 2180 O O . ALA B 1 130 ? 10.039 -8.672 -15.953 1 98.75 130 ALA B O 1
ATOM 2181 N N . LEU B 1 131 ? 8.875 -10.18 -14.727 1 98.75 131 LEU B N 1
ATOM 2182 C CA . LEU B 1 131 ? 9.125 -9.453 -13.477 1 98.75 131 LEU B CA 1
ATOM 2183 C C . LEU B 1 131 ? 10.609 -9.445 -13.141 1 98.75 131 LEU B C 1
ATOM 2185 O O . LEU B 1 131 ? 11.156 -8.414 -12.758 1 98.75 131 LEU B O 1
ATOM 2189 N N . GLN B 1 132 ? 11.281 -10.555 -13.289 1 98.81 132 GLN B N 1
ATOM 2190 C CA . GLN B 1 132 ? 12.719 -10.617 -13.031 1 98.81 132 GLN B CA 1
ATOM 2191 C C . GLN B 1 132 ? 13.484 -9.68 -13.969 1 98.81 132 GLN B C 1
ATOM 2193 O O . GLN B 1 132 ? 14.414 -8.992 -13.547 1 98.81 132 GLN B O 1
ATOM 2198 N N . THR B 1 133 ? 13.078 -9.672 -15.203 1 98.75 133 THR B N 1
ATOM 2199 C CA . THR B 1 133 ? 13.711 -8.797 -16.188 1 98.75 133 THR B CA 1
ATOM 2200 C C . THR B 1 133 ? 13.617 -7.336 -15.742 1 98.75 133 THR B C 1
ATOM 2202 O O . THR B 1 133 ? 14.609 -6.605 -15.781 1 98.75 133 THR B O 1
ATOM 2205 N N . SER B 1 134 ? 12.461 -6.922 -15.336 1 98.56 134 SER B N 1
ATOM 2206 C CA . SER B 1 134 ? 12.25 -5.559 -14.867 1 98.56 134 SER B CA 1
ATOM 2207 C C . SER B 1 134 ? 13.094 -5.266 -13.625 1 98.56 134 SER B C 1
ATOM 2209 O O . SER B 1 134 ? 13.75 -4.227 -13.547 1 98.56 134 SER B O 1
ATOM 2211 N N . VAL B 1 135 ? 13.094 -6.207 -12.656 1 98.75 135 VAL B N 1
ATOM 2212 C CA . VAL B 1 135 ? 13.844 -6.074 -11.414 1 98.75 135 VAL B CA 1
ATOM 2213 C C . VAL B 1 135 ? 15.328 -5.918 -11.711 1 98.75 135 VAL B C 1
ATOM 2215 O O . VAL B 1 135 ? 15.984 -5.027 -11.164 1 98.75 135 VAL B O 1
ATOM 2218 N N . ASP B 1 136 ? 15.797 -6.723 -12.57 1 98.56 136 ASP B N 1
ATOM 2219 C CA . ASP B 1 136 ? 17.219 -6.695 -12.906 1 98.56 136 ASP B CA 1
ATOM 2220 C C . ASP B 1 136 ? 17.594 -5.387 -13.602 1 98.56 136 ASP B C 1
ATOM 2222 O O . ASP B 1 136 ? 18.656 -4.832 -13.359 1 98.56 136 ASP B O 1
ATOM 2226 N N . LYS B 1 137 ? 16.766 -4.938 -14.477 1 98.25 137 LYS B N 1
ATOM 2227 C CA . LYS B 1 137 ? 17 -3.672 -15.156 1 98.25 137 LYS B CA 1
ATOM 2228 C C . LYS B 1 137 ? 17.078 -2.516 -14.164 1 98.25 137 LYS B C 1
ATOM 2230 O O . LYS B 1 137 ? 18.016 -1.725 -14.195 1 98.25 137 LYS B O 1
ATOM 2235 N N . HIS B 1 138 ? 16.125 -2.406 -13.281 1 98.06 138 HIS B N 1
ATOM 2236 C CA . HIS B 1 138 ? 16.141 -1.363 -12.266 1 98.06 138 HIS B CA 1
ATOM 2237 C C . HIS B 1 138 ? 17.391 -1.45 -11.398 1 98.06 138 HIS B C 1
ATOM 2239 O O . HIS B 1 138 ? 18.016 -0.43 -11.102 1 98.06 138 HIS B O 1
ATOM 2245 N N . ASN B 1 139 ? 17.656 -2.727 -10.977 1 98.31 139 ASN B N 1
ATOM 2246 C CA . ASN B 1 139 ? 18.812 -2.912 -10.102 1 98.31 139 ASN B CA 1
ATOM 2247 C C . ASN B 1 139 ? 20.109 -2.48 -10.773 1 98.31 139 ASN B C 1
ATOM 2249 O O . ASN B 1 139 ? 20.969 -1.873 -10.141 1 98.31 139 ASN B O 1
ATOM 2253 N N . TRP B 1 140 ? 20.203 -2.758 -12.039 1 97.62 140 TRP B N 1
ATOM 2254 C CA . TRP B 1 140 ? 21.359 -2.324 -12.82 1 97.62 140 TRP B CA 1
ATOM 2255 C C . TRP B 1 140 ? 21.484 -0.806 -12.797 1 97.62 140 TRP B C 1
ATOM 2257 O O . TRP B 1 140 ? 22.578 -0.276 -12.586 1 97.62 140 TRP B O 1
ATOM 2267 N N . MET B 1 141 ? 20.438 -0.106 -12.984 1 97.38 141 MET B N 1
ATOM 2268 C CA . MET B 1 141 ? 20.422 1.354 -12.969 1 97.38 141 MET B CA 1
ATOM 2269 C C . MET B 1 141 ? 20.828 1.888 -11.594 1 97.38 141 MET B C 1
ATOM 2271 O O . MET B 1 141 ? 21.594 2.848 -11.5 1 97.38 141 MET B O 1
ATOM 2275 N N . PHE B 1 142 ? 20.297 1.277 -10.484 1 97.69 142 PHE B N 1
ATOM 2276 C CA . PHE B 1 142 ? 20.625 1.716 -9.133 1 97.69 142 PHE B CA 1
ATOM 2277 C C . PHE B 1 142 ? 22.078 1.438 -8.812 1 97.69 142 PHE B C 1
ATOM 2279 O O . PHE B 1 142 ? 22.75 2.25 -8.156 1 97.69 142 PHE B O 1
ATOM 2286 N N . GLN B 1 143 ? 22.562 0.249 -9.273 1 97.31 143 GLN B N 1
ATOM 2287 C CA . GLN B 1 143 ? 23.969 -0.053 -9.094 1 97.31 143 GLN B CA 1
ATOM 2288 C C . GLN B 1 143 ? 24.844 0.954 -9.836 1 97.31 143 GLN B C 1
ATOM 2290 O O . GLN B 1 143 ? 25.891 1.378 -9.328 1 97.31 143 GLN B O 1
ATOM 2295 N N . SER B 1 144 ? 24.438 1.344 -11.023 1 96.38 144 SER B N 1
ATOM 2296 C CA . SER B 1 144 ? 25.156 2.361 -11.789 1 96.38 144 SER B CA 1
ATOM 2297 C C . SER B 1 144 ? 25.141 3.703 -11.062 1 96.38 144 SER B C 1
ATOM 2299 O O . SER B 1 144 ? 26.156 4.402 -11.031 1 96.38 144 SER B O 1
ATOM 2301 N N . PHE B 1 145 ? 24 4.102 -10.484 1 95.25 145 PHE B N 1
ATOM 2302 C CA . PHE B 1 145 ? 23.859 5.316 -9.688 1 95.25 145 PHE B CA 1
ATOM 2303 C C . PHE B 1 145 ? 24.875 5.316 -8.539 1 95.25 145 PHE B C 1
ATOM 2305 O O . PHE B 1 145 ? 25.438 6.355 -8.203 1 95.25 145 PHE B O 1
ATOM 2312 N N . LEU B 1 146 ? 25.125 4.098 -7.984 1 95 146 LEU B N 1
ATOM 2313 C CA . LEU B 1 146 ? 26.016 3.949 -6.844 1 95 146 LEU B CA 1
ATOM 2314 C C . LEU B 1 146 ? 27.469 3.842 -7.297 1 95 146 LEU B C 1
ATOM 2316 O O . LEU B 1 146 ? 28.375 3.795 -6.469 1 95 146 LEU B O 1
ATOM 2320 N N . GLY B 1 147 ? 27.656 3.846 -8.602 1 92.81 147 GLY B N 1
ATOM 2321 C CA . GLY B 1 147 ? 29 3.752 -9.133 1 92.81 147 GLY B CA 1
ATOM 2322 C C . GLY B 1 1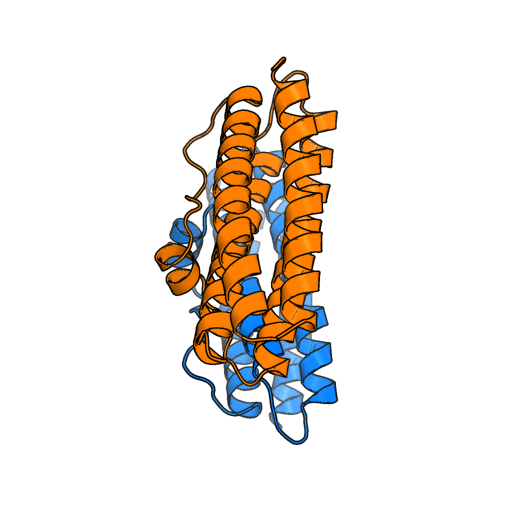47 ? 29.547 2.338 -9.117 1 92.81 147 GLY B C 1
ATOM 2323 O O . GLY B 1 147 ? 30.766 2.139 -9.039 1 92.81 147 GLY B O 1
ATOM 2324 N N . LYS B 1 148 ? 28.656 1.508 -9.078 1 87.44 148 LYS B N 1
ATOM 2325 C CA . LYS B 1 148 ? 29.047 0.105 -9.102 1 87.44 148 LYS B CA 1
ATOM 2326 C C . LYS B 1 148 ? 28.906 -0.486 -10.5 1 87.44 148 LYS B C 1
ATOM 2328 O O . LYS B 1 148 ? 28.047 -0.059 -11.273 1 87.44 148 LYS B O 1
#

pLDDT: mean 96.6, std 4.81, range [63.94, 98.88]

Nearest PDB structures (foldseek):
  2d5k-assembly1_B  TM=9.989E-01  e=1.668E-15  Staphylococcus aureus subsp. aureus COL
  1jig-assembly1_A  TM=9.926E-01  e=2.264E-13  Bacillus anthracis
  1n1q-assembly1_A  TM=9.927E-01  e=5.417E-12  Brevibacillus brevis
  2chp-assembly1_A  TM=9.792E-01  e=3.828E-12  Bacillus subtilis subsp. subtilis str. 168
  2c41-assembly1_C  TM=9.670E-01  e=3.779E-09  Thermosynechococcus vestitus BP-1

Foldseek 3Di:
DQALVLLLLLLQQLLLQLVQLLQQLVVCLVQADDPCNVVSNVVSVVSSVVSVVLNVVSQVVCVVSPHHHDDDNVVSCVRYPQHHDDPRDYNLVSLVSLLVSLVVLLVSLVVSLVSCVVNVPVVSNVSSVVVSVVSVVSSVVSVVVNVD/DQALVLLLLLLQQLLLQLVQLLQQLVVCLVQADDPCNVVSNVVSVVSSVVSVVLNVVSQVVCVVSPHHHDDDNVVSCVRYPQHHDDPRDYNLVSLVSLLVSLVVLLVSLVVSLVSCVVNVPVVSNVSSVVVSVVSVVSSVVSVVVNVD

Radius of gyration: 19.98 Å; Cα contacts (8 Å, |Δi|>4): 383; chains: 2; bounding box: 60×61×40 Å

Solvent-accessible surface area (backbone atoms only — not comparable to full-atom values): 15080 Å² total; per-residue (Å²): 122,46,44,72,64,55,38,37,50,45,46,34,41,49,34,16,28,31,55,43,44,26,43,28,31,46,33,47,37,74,63,51,50,68,96,53,27,72,64,48,36,51,50,28,48,54,47,28,53,48,24,53,53,49,33,51,53,45,38,51,50,27,45,72,74,71,39,79,54,78,48,43,70,69,60,23,63,71,61,20,89,50,73,69,67,69,80,90,63,54,49,66,51,52,45,50,52,51,32,52,46,35,52,54,49,42,56,52,36,55,53,39,30,50,42,16,50,58,41,66,34,61,70,62,20,50,53,41,50,54,50,37,53,52,40,50,53,52,30,51,52,42,34,46,75,71,70,92,124,46,45,73,65,56,37,38,49,46,48,34,41,49,34,15,28,30,55,44,44,27,43,28,32,46,34,46,37,74,61,50,50,67,94,54,27,72,63,48,37,51,52,28,49,55,48,27,52,49,26,53,52,48,32,52,54,46,37,51,50,26,46,75,75,72,41,78,53,78,49,42,69,70,60,20,62,70,61,19,88,49,71,71,66,69,78,95,64,54,50,67,52,51,47,50,52,50,32,51,45,34,52,54,49,42,57,52,38,56,53,38,30,49,42,16,50,59,42,68,35,61,70,61,21,51,54,41,48,54,50,36,52,52,39,50,52,52,30,50,52,46,35,46,75,71,71,94

Secondary structure (DSSP, 8-state):
---HHHHHHHHHHHHHHHHHHHHHHHHHHHH--STTHHHHHHHHHHHHHHHHHHHHHHHHHHHHTT------HHHHHHH-SSPPP-S---HHHHHHHHHHHHHHHHHHHHHHHHHHHHTT-HHHHHHHHHHHHHHHHHHHHHHHHTT-/---HHHHHHHHHHHHHHHHHHHHHHHHHHHH--STTHHHHHHHHHHHHHHHHHHHHHHHHHHHHTT------HHHHHHH-SSPPP-S---HHHHHHHHHHHHHHHHHHHHHHHHHHHHTT-HHHHHHHHHHHHHHHHHHHHHHHHTT-

Organism: Staphylococcus carnosus (strain TM300) (NCBI:txid396513)

InterPro domains:
  IPR002177 DNA-binding protein Dps [PIRSF005900] (3-147)
  IPR002177 DNA-binding protein Dps [PR01346] (29-45)
  IPR002177 DNA-binding protein Dps [PR01346] (53-69)
  IPR002177 DNA-binding protein Dps [PR01346] (124-142)
  IPR002177 DNA-binding protein Dps [PTHR42932] (3-147)
  IPR002177 DNA-binding protein Dps [cd01043] (9-146)
  IPR008331 Ferritin/DPS domain [PF00210] (9-148)
  IPR009078 Ferritin-like superfamily [SSF47240] (4-148)
  IPR012347 Ferritin-like [G3DSA:1.20.1260.10] (2-148)
  IPR023188 DNA-binding protein Dps, conserved site [PS00818] (29-45)
  IPR023188 DNA-binding protein Dps, conserved site [PS00819] (55-69)